Protein AF-D2W4T8-F1 (afdb_monomer_lite)

Secondary structure (DSSP, 8-state):
---HHHHHHHHHHHHHHHHHHHHHHHHHHHHHHHHHHHHHHHHHHHHHHHHSSS-----SSGGGGGTTHHHHHHHHHSS-TTHHHHHHHHHHHHTT--TT--S-TTSHHHHHHHHHHHHHHHHHHHHHHHHHHHHHHS-TTSS-STHHHHHHHHTTHHHHHHHHHHHHHHHHHHHHHHHHH-TTTT--SHHHHHHHHHHHHHHHHHHHHHHHHHHHHHHHHHHHTTS-GGG-S-SSS--

InterPro domains:
  IPR002067 Mitochondrial carrier protein [PR00926] (25-38)
  IPR002067 Mitochondrial carrier protein [PR00926] (154-172)
  IPR002067 Mitochondrial carrier protein [PR00926] (200-222)
  IPR002113 ADP/ATP carrier protein, eukaryotic type [PTHR45635] (151-239)
  IPR023395 Mitochondrial carrier protein domain superfamily [G3DSA:1.50.40.10] (18-239)
  IPR023395 Mitochondrial carrier protein domain superfamily [SSF103506] (23-239)

pLDDT: mean 78.79, std 10.76, range [48.22, 93.69]

Radius of gyration: 21.67 Å; chains: 1; bounding box: 49×54×62 Å

Sequence (239 aa):
MSRVPQEETLVNTSRKATNFLFLTDYLIGGASRAIGRTLTAPIDRFMILLHHPEKPKFPQACFLFWRGNLLNMIKSFFPNTVVFNFAIKDLIKRQNYLPFQTVDQRGYGFVVNQFVSGGLAGACCEFVRFPFDNIMKFRVGQLGSGMEKYFGLFKGAGISVMSAMVYRSLYFGLNDSLREVNTYRNDLGVKGVISKYGIAQLASASAWIMNSPISTIQRRMIMQQQYSPNQWHYNSSID

Organism: Naegleria gruberi (NCBI:txid5762)

Structure (mmCIF, N/CA/C/O backbone):
data_AF-D2W4T8-F1
#
_entry.id   AF-D2W4T8-F1
#
loop_
_atom_site.group_PDB
_atom_site.id
_atom_site.type_symbol
_atom_site.label_atom_id
_atom_site.label_alt_id
_atom_site.label_comp_id
_atom_site.label_asym_id
_atom_site.label_entity_id
_atom_site.label_seq_id
_atom_site.pdbx_PDB_ins_code
_atom_site.Cartn_x
_atom_site.Cartn_y
_atom_site.Cartn_z
_atom_site.occupancy
_atom_site.B_iso_or_equiv
_atom_site.auth_seq_id
_atom_site.auth_comp_id
_atom_site.auth_asym_id
_atom_site.auth_atom_id
_atom_site.pdbx_PDB_model_num
ATOM 1 N N . MET A 1 1 ? -0.472 -40.944 33.216 1.00 50.94 1 MET A N 1
ATOM 2 C CA . MET A 1 1 ? 0.315 -40.393 32.091 1.00 50.94 1 MET A CA 1
ATOM 3 C C . MET A 1 1 ? -0.425 -40.738 30.797 1.00 50.94 1 MET A C 1
ATOM 5 O O . MET A 1 1 ? -0.345 -41.889 30.410 1.00 50.94 1 MET A O 1
ATOM 9 N N . SER A 1 2 ? -1.226 -39.816 30.229 1.00 53.88 2 SER A N 1
ATOM 10 C CA . SER A 1 2 ? -1.735 -39.834 28.823 1.00 53.88 2 SER A CA 1
ATOM 11 C C . SER A 1 2 ? -2.859 -38.800 28.546 1.00 53.88 2 SER A C 1
ATOM 13 O O . SER A 1 2 ? -3.794 -39.074 27.802 1.00 53.88 2 SER A O 1
ATOM 15 N N . ARG A 1 3 ? -2.789 -37.567 29.086 1.00 54.69 3 ARG A N 1
ATOM 16 C CA . ARG A 1 3 ? -3.712 -36.466 28.688 1.00 54.69 3 ARG A CA 1
ATOM 17 C C . ARG A 1 3 ? -3.308 -35.754 27.378 1.00 54.69 3 ARG A C 1
ATOM 19 O O . ARG A 1 3 ? -3.869 -34.723 27.041 1.00 54.69 3 ARG A O 1
ATOM 26 N N . VAL A 1 4 ? -2.354 -36.309 26.634 1.00 58.56 4 VAL A N 1
ATOM 27 C CA . VAL A 1 4 ? -1.756 -35.715 25.423 1.00 58.56 4 VAL A CA 1
ATOM 28 C C . VAL A 1 4 ? -2.676 -35.699 24.173 1.00 58.56 4 VAL A C 1
ATOM 30 O O . VAL A 1 4 ? -2.601 -34.727 23.425 1.00 58.56 4 VAL A O 1
ATOM 33 N N . PRO A 1 5 ? -3.611 -36.651 23.930 1.00 58.47 5 PRO A N 1
ATOM 34 C CA . PRO A 1 5 ? -4.356 -36.680 22.659 1.00 58.47 5 PRO A CA 1
ATOM 35 C C . PRO A 1 5 ? -5.359 -35.530 22.480 1.00 58.47 5 PRO A C 1
ATOM 37 O O . PRO A 1 5 ? -5.597 -35.071 21.363 1.00 58.47 5 PRO A O 1
ATOM 40 N N . GLN A 1 6 ? -5.985 -35.064 23.566 1.00 57.94 6 GLN A N 1
ATOM 41 C CA . GLN A 1 6 ? -7.015 -34.021 23.487 1.00 57.94 6 GLN A CA 1
ATOM 42 C C . GLN A 1 6 ? -6.415 -32.623 23.302 1.00 57.94 6 GLN A C 1
ATOM 44 O O . GLN A 1 6 ? -6.958 -31.812 22.562 1.00 57.94 6 GLN A O 1
ATOM 49 N N . GLU A 1 7 ? -5.263 -32.347 23.908 1.00 61.38 7 GLU A N 1
ATOM 50 C CA . GLU A 1 7 ? -4.587 -31.057 23.759 1.00 61.38 7 GLU A CA 1
ATOM 51 C C . GLU A 1 7 ? -3.992 -30.901 22.351 1.00 61.38 7 GLU A C 1
ATOM 53 O O . GLU A 1 7 ? -4.163 -29.869 21.706 1.00 61.38 7 GLU A O 1
ATOM 58 N N . GLU A 1 8 ? -3.403 -31.966 21.803 1.00 66.00 8 GLU A N 1
ATOM 59 C CA . GLU A 1 8 ? -2.831 -31.966 20.455 1.00 66.00 8 GLU A CA 1
ATOM 60 C C . GLU A 1 8 ? -3.906 -31.868 19.356 1.00 66.00 8 GLU A C 1
ATOM 62 O O . GLU A 1 8 ? -3.732 -31.170 18.352 1.00 66.00 8 GLU A O 1
ATOM 67 N N . THR A 1 9 ? -5.068 -32.499 19.558 1.00 66.81 9 THR A N 1
ATOM 68 C CA . THR A 1 9 ? -6.220 -32.367 18.649 1.00 66.81 9 THR A CA 1
ATOM 69 C C . THR A 1 9 ? -6.849 -30.974 18.713 1.00 66.81 9 THR A C 1
ATOM 71 O O . THR A 1 9 ? -7.187 -30.420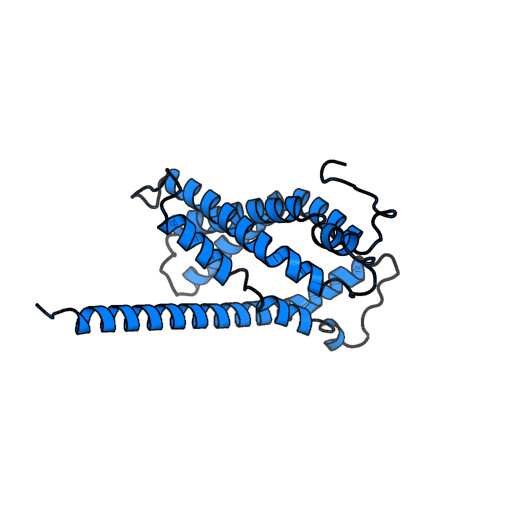 17.663 1.00 66.81 9 THR A O 1
ATOM 74 N N . LEU A 1 10 ? -6.939 -30.354 19.895 1.00 66.31 10 LEU A N 1
ATOM 75 C CA . LEU A 1 10 ? -7.408 -28.971 20.058 1.00 66.31 10 LEU A CA 1
ATOM 76 C C . LEU A 1 10 ? -6.441 -27.955 19.436 1.00 66.31 10 LEU A C 1
ATOM 78 O O . LEU A 1 10 ? -6.882 -27.056 18.717 1.00 66.31 10 LEU A O 1
ATOM 82 N N . VAL A 1 11 ? -5.129 -28.124 19.624 1.00 72.69 11 VAL A N 1
ATOM 83 C CA . VAL A 1 11 ? -4.096 -27.278 19.002 1.00 72.69 11 VAL A CA 1
ATOM 84 C C . VAL A 1 11 ? -4.121 -27.418 17.480 1.00 72.69 11 VAL A C 1
ATOM 86 O O . VAL A 1 11 ? -4.099 -26.412 16.770 1.00 72.69 11 VAL A O 1
ATOM 89 N N . ASN A 1 12 ? -4.245 -28.637 16.953 1.00 70.88 12 ASN A N 1
ATOM 90 C CA . ASN A 1 12 ? -4.344 -28.864 15.510 1.00 70.88 12 ASN A CA 1
ATOM 91 C C . ASN A 1 12 ? -5.644 -28.312 14.910 1.00 70.88 12 ASN A C 1
ATOM 93 O O . ASN A 1 12 ? -5.626 -27.769 13.804 1.00 70.88 12 ASN A O 1
ATOM 97 N N . THR A 1 13 ? -6.758 -28.393 15.639 1.00 73.19 13 THR A N 1
ATOM 98 C CA . THR A 1 13 ? -8.045 -27.814 15.222 1.00 73.19 13 THR A CA 1
ATOM 99 C C . THR A 1 13 ? -7.987 -26.286 15.235 1.00 73.19 13 THR A C 1
ATOM 101 O O . THR A 1 13 ? -8.376 -25.652 14.257 1.00 73.19 13 THR A O 1
ATOM 104 N N . SER A 1 14 ? -7.402 -25.691 16.278 1.00 74.56 14 SER A N 1
ATOM 105 C CA . SER A 1 14 ? -7.166 -24.245 16.387 1.00 74.56 14 SER A CA 1
ATOM 106 C C . SER A 1 14 ? -6.227 -23.727 15.290 1.00 74.56 14 SER A C 1
ATOM 108 O O . SER A 1 14 ? -6.508 -22.720 14.635 1.00 74.56 14 SER A O 1
ATOM 110 N N . ARG A 1 15 ? -5.148 -24.462 14.989 1.00 71.75 15 ARG A N 1
ATOM 111 C CA . ARG A 1 15 ? -4.206 -24.132 13.909 1.00 71.75 15 ARG A CA 1
ATOM 112 C C . ARG A 1 15 ? -4.864 -24.233 12.531 1.00 71.75 15 ARG A C 1
ATOM 114 O O . ARG A 1 15 ? -4.671 -23.345 11.704 1.00 71.75 15 ARG A O 1
ATOM 121 N N . LYS A 1 16 ? -5.684 -25.263 12.286 1.00 71.19 16 LYS A N 1
ATOM 122 C CA . LYS A 1 16 ? -6.480 -25.387 11.051 1.00 71.19 16 LYS A CA 1
ATOM 123 C C . LYS A 1 16 ? -7.487 -24.247 10.907 1.00 71.19 16 LYS A C 1
ATOM 125 O O . LYS A 1 16 ? -7.558 -23.659 9.833 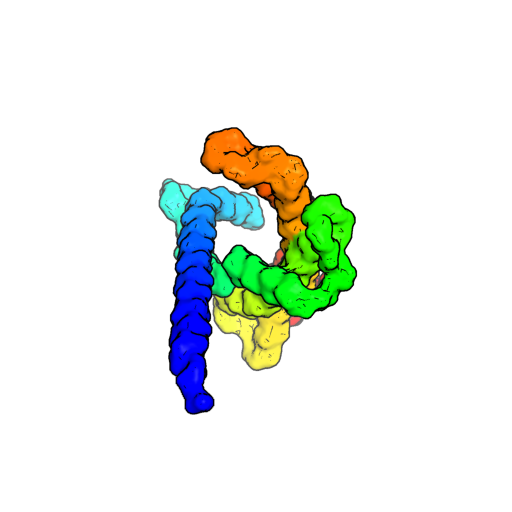1.00 71.19 16 LYS A O 1
ATOM 130 N N . ALA A 1 17 ? -8.203 -23.897 11.976 1.00 74.44 17 ALA A N 1
ATOM 131 C CA . ALA A 1 17 ? -9.139 -22.776 11.982 1.00 74.44 17 ALA A CA 1
ATOM 132 C C . ALA A 1 17 ? -8.431 -21.438 11.707 1.00 74.44 17 ALA A C 1
ATOM 134 O O . ALA A 1 17 ? -8.900 -20.651 10.892 1.00 74.44 17 ALA A O 1
ATOM 135 N N . THR A 1 18 ? -7.255 -21.220 12.304 1.00 78.75 18 THR A N 1
ATOM 136 C CA . THR A 1 18 ? -6.430 -20.021 12.073 1.00 78.75 18 THR A CA 1
ATOM 137 C C . THR A 1 18 ? -5.946 -19.934 10.624 1.00 78.75 18 THR A C 1
ATOM 139 O O . THR A 1 18 ? -6.034 -18.876 10.006 1.00 78.75 18 THR A O 1
ATOM 142 N N . ASN A 1 19 ? -5.481 -21.048 10.050 1.00 78.75 19 ASN A N 1
ATOM 143 C CA . ASN A 1 19 ? -5.036 -21.097 8.655 1.00 78.75 19 ASN A CA 1
ATOM 144 C C . ASN A 1 19 ? -6.196 -20.872 7.676 1.00 78.75 19 ASN A C 1
ATOM 146 O O . ASN A 1 19 ? -6.033 -20.181 6.672 1.00 78.75 19 ASN A O 1
ATOM 150 N N . PHE A 1 20 ? -7.370 -21.434 7.972 1.00 80.56 20 PHE A N 1
ATOM 151 C CA . PHE A 1 20 ? -8.577 -21.236 7.174 1.00 80.56 20 PHE A CA 1
ATOM 152 C C . PHE A 1 20 ? -9.071 -19.786 7.239 1.00 80.56 20 PHE A C 1
ATOM 154 O O . PHE A 1 20 ? -9.410 -19.209 6.206 1.00 80.56 20 PHE A O 1
ATOM 161 N N . LEU A 1 21 ? -9.049 -19.174 8.427 1.00 80.94 21 LEU A N 1
ATOM 162 C CA . LEU A 1 21 ? -9.389 -17.766 8.611 1.00 80.94 21 LEU A CA 1
ATOM 163 C C . LEU A 1 21 ? -8.428 -16.865 7.829 1.00 80.94 21 LEU A C 1
ATOM 165 O O . LEU A 1 21 ? -8.875 -16.035 7.046 1.00 80.94 21 LEU A O 1
ATOM 169 N N . PHE A 1 22 ? -7.118 -17.103 7.943 1.00 81.31 22 PHE A N 1
ATOM 170 C CA . PHE A 1 22 ? -6.112 -16.364 7.181 1.00 81.31 22 PHE A CA 1
ATOM 171 C C . PHE A 1 22 ? -6.316 -16.492 5.666 1.00 81.31 22 PHE A C 1
ATOM 173 O O . PHE A 1 22 ? -6.240 -15.497 4.948 1.00 81.31 22 PHE A O 1
ATOM 180 N N . LEU A 1 23 ? -6.595 -17.701 5.168 1.00 82.31 23 LEU A N 1
ATOM 181 C CA . LEU A 1 23 ? -6.859 -17.923 3.746 1.00 82.31 23 LEU A CA 1
ATOM 182 C C . LEU A 1 23 ? -8.131 -17.195 3.292 1.00 82.31 23 LEU A C 1
ATOM 184 O O . LEU A 1 23 ? -8.156 -16.603 2.215 1.00 82.31 23 LEU A O 1
ATOM 188 N N . THR A 1 24 ? -9.169 -17.198 4.124 1.00 83.25 24 THR A N 1
ATOM 189 C CA . THR A 1 24 ? -10.428 -16.498 3.847 1.00 83.25 24 THR A CA 1
ATOM 190 C C . THR A 1 24 ? -10.208 -14.986 3.790 1.00 83.25 24 THR A C 1
ATOM 192 O O . THR A 1 24 ? -10.580 -14.352 2.801 1.00 83.25 24 THR A O 1
ATOM 195 N N . ASP A 1 25 ? -9.508 -14.416 4.773 1.00 82.38 25 ASP A N 1
ATOM 196 C CA . ASP A 1 25 ? -9.138 -12.997 4.798 1.00 82.38 25 ASP A CA 1
ATOM 197 C C . ASP A 1 25 ? -8.263 -12.623 3.597 1.00 82.38 25 ASP A C 1
ATOM 199 O O . ASP A 1 25 ? -8.452 -11.571 2.979 1.00 82.38 25 ASP A O 1
ATOM 203 N N . TYR A 1 26 ? -7.341 -13.510 3.212 1.00 82.62 26 TYR A N 1
ATOM 204 C CA . TYR A 1 26 ? -6.496 -13.353 2.033 1.00 82.62 26 TYR A CA 1
ATOM 205 C C . TYR A 1 26 ? -7.313 -13.243 0.743 1.00 82.62 26 TYR A C 1
ATOM 207 O O . TYR A 1 26 ? -7.098 -12.315 -0.046 1.00 82.62 26 TYR A O 1
ATOM 215 N N . LEU A 1 27 ? -8.263 -14.162 0.543 1.00 84.00 27 LEU A N 1
ATOM 216 C CA . LEU A 1 27 ? -9.130 -14.206 -0.635 1.00 84.00 27 LEU A CA 1
ATOM 217 C C . LEU A 1 27 ? -10.093 -13.016 -0.678 1.00 84.00 27 LEU A C 1
ATOM 219 O O . LEU A 1 27 ? -10.202 -12.370 -1.721 1.00 84.00 27 LEU A O 1
ATOM 223 N N . ILE A 1 28 ? -10.728 -12.673 0.446 1.00 85.38 28 ILE A N 1
ATOM 224 C CA . ILE A 1 28 ? -11.627 -11.513 0.554 1.00 85.38 28 ILE A CA 1
ATOM 225 C C . ILE A 1 28 ? -10.855 -10.220 0.290 1.00 85.38 28 ILE A C 1
ATOM 227 O O . ILE A 1 28 ? -11.292 -9.377 -0.498 1.00 85.38 28 ILE A O 1
ATOM 231 N N . GLY A 1 29 ? -9.673 -10.073 0.889 1.00 82.56 29 GLY A N 1
ATOM 232 C CA . GLY A 1 29 ? -8.800 -8.934 0.640 1.00 82.56 29 GLY A CA 1
ATOM 233 C C . GLY A 1 29 ? -8.368 -8.847 -0.826 1.00 82.56 29 GLY A C 1
ATOM 234 O O . GLY A 1 29 ? -8.262 -7.747 -1.370 1.00 82.56 29 GLY A O 1
ATOM 235 N N . GLY A 1 30 ? -8.108 -9.990 -1.470 1.00 83.25 30 GLY A N 1
ATOM 236 C CA . GLY A 1 30 ? -7.694 -10.064 -2.873 1.00 83.25 30 GLY A CA 1
ATOM 237 C C . GLY A 1 30 ? -8.828 -9.661 -3.812 1.00 83.25 30 GLY A C 1
ATOM 238 O O . GLY A 1 30 ? -8.643 -8.799 -4.673 1.00 83.25 30 GLY A O 1
ATOM 239 N N . ALA A 1 31 ? -10.024 -10.206 -3.579 1.00 85.94 31 ALA A N 1
ATOM 240 C CA . ALA A 1 31 ? -11.238 -9.874 -4.315 1.00 85.94 31 ALA A CA 1
ATOM 241 C C . ALA A 1 31 ? -11.614 -8.393 -4.159 1.00 85.94 31 ALA A C 1
ATOM 243 O O . ALA A 1 31 ? -11.821 -7.706 -5.158 1.00 85.94 31 ALA A O 1
ATOM 244 N N . SER A 1 32 ? -11.611 -7.865 -2.931 1.00 86.81 32 SER A N 1
ATOM 245 C CA . SER A 1 32 ? -11.891 -6.448 -2.659 1.00 86.81 32 SER A CA 1
ATOM 246 C C . SER A 1 32 ? -10.926 -5.521 -3.407 1.00 86.81 32 SER A C 1
ATOM 248 O O . SER A 1 32 ? -11.346 -4.576 -4.081 1.00 86.81 32 SER A O 1
ATOM 250 N N . ARG A 1 33 ? -9.623 -5.835 -3.393 1.00 83.44 33 ARG A N 1
ATOM 251 C CA . ARG A 1 33 ? -8.616 -5.062 -4.132 1.00 83.44 33 ARG A CA 1
ATOM 252 C C . ARG A 1 33 ? -8.793 -5.167 -5.648 1.00 83.44 33 ARG A C 1
ATOM 254 O O . ARG A 1 33 ? -8.622 -4.161 -6.335 1.00 83.44 33 ARG A O 1
ATOM 261 N N . ALA A 1 34 ? -9.151 -6.340 -6.169 1.00 86.19 34 ALA A N 1
ATOM 262 C CA . ALA A 1 34 ? -9.426 -6.530 -7.592 1.00 86.19 34 ALA A CA 1
ATOM 263 C C . ALA A 1 34 ? -10.651 -5.720 -8.055 1.00 86.19 34 ALA A C 1
ATOM 265 O O . ALA A 1 34 ? -10.601 -5.089 -9.115 1.00 86.19 34 ALA A O 1
ATOM 266 N N . ILE A 1 35 ? -11.712 -5.667 -7.242 1.00 89.00 35 ILE A N 1
ATOM 267 C CA . ILE A 1 35 ? -12.889 -4.822 -7.494 1.00 89.00 35 ILE A CA 1
ATOM 268 C C . ILE A 1 35 ? -12.478 -3.346 -7.482 1.00 89.00 35 ILE A C 1
ATOM 270 O O . ILE A 1 35 ? -12.728 -2.637 -8.455 1.00 89.00 35 ILE A O 1
ATOM 274 N N . GLY A 1 36 ? -11.762 -2.897 -6.446 1.00 87.81 36 GLY A N 1
ATOM 275 C CA . GLY A 1 36 ? -11.282 -1.515 -6.350 1.00 87.81 36 GLY A CA 1
ATOM 276 C C . GLY A 1 36 ? -10.426 -1.094 -7.549 1.00 87.81 36 GLY A C 1
ATOM 277 O O . GLY A 1 36 ? -10.662 -0.045 -8.139 1.00 87.81 36 GLY A O 1
ATOM 278 N N . ARG A 1 37 ? -9.488 -1.948 -7.980 1.00 85.50 37 ARG A N 1
ATOM 279 C CA . ARG A 1 37 ? -8.665 -1.710 -9.180 1.00 85.50 37 ARG A CA 1
ATOM 280 C C . ARG A 1 37 ? -9.479 -1.652 -10.462 1.00 85.50 37 ARG A C 1
ATOM 282 O O . ARG A 1 37 ? -9.135 -0.892 -11.356 1.00 85.50 37 ARG A O 1
ATOM 289 N N . THR A 1 38 ? -10.552 -2.426 -10.552 1.00 90.06 38 THR A N 1
ATOM 290 C CA . THR A 1 38 ? -11.451 -2.399 -11.709 1.00 90.06 38 THR A CA 1
ATOM 291 C C . THR A 1 38 ? -12.258 -1.108 -11.752 1.00 90.06 38 THR A C 1
ATOM 293 O O . THR A 1 38 ? -12.437 -0.553 -12.833 1.00 90.06 38 THR A O 1
ATOM 296 N N . LEU A 1 39 ? -12.676 -0.582 -10.599 1.00 90.94 39 LEU A N 1
ATOM 297 C CA . LEU A 1 39 ? -13.355 0.712 -10.510 1.00 90.94 39 LEU A CA 1
ATOM 298 C C . LEU A 1 39 ? -12.420 1.880 -10.861 1.00 90.94 39 LEU A C 1
ATOM 300 O O . LEU A 1 39 ? -12.843 2.814 -11.536 1.00 90.94 39 LEU A O 1
ATOM 304 N N . THR A 1 40 ? -11.144 1.821 -10.462 1.00 88.81 40 THR A N 1
ATOM 305 C CA . THR A 1 40 ? -10.161 2.879 -10.767 1.00 88.81 40 THR A CA 1
ATOM 306 C C . THR A 1 40 ? -9.444 2.704 -12.110 1.00 88.81 40 THR A C 1
ATOM 308 O O . THR A 1 40 ? -8.732 3.607 -12.543 1.00 88.81 40 THR A O 1
ATOM 311 N N . ALA A 1 41 ? -9.617 1.580 -12.810 1.00 88.19 41 ALA A N 1
ATOM 312 C CA . ALA A 1 41 ? -8.910 1.315 -14.067 1.00 88.19 41 ALA A CA 1
ATOM 313 C C . ALA A 1 41 ? -9.127 2.391 -15.153 1.00 88.19 41 ALA A C 1
ATOM 315 O O . ALA A 1 41 ? -8.146 2.759 -15.808 1.00 88.19 41 ALA A O 1
ATOM 316 N N . PRO A 1 42 ? -10.342 2.947 -15.349 1.00 90.00 42 PRO A N 1
ATOM 317 C CA . PRO A 1 42 ? -10.547 3.981 -16.359 1.00 90.00 42 PRO A CA 1
ATOM 318 C C . PRO A 1 42 ? -9.783 5.266 -16.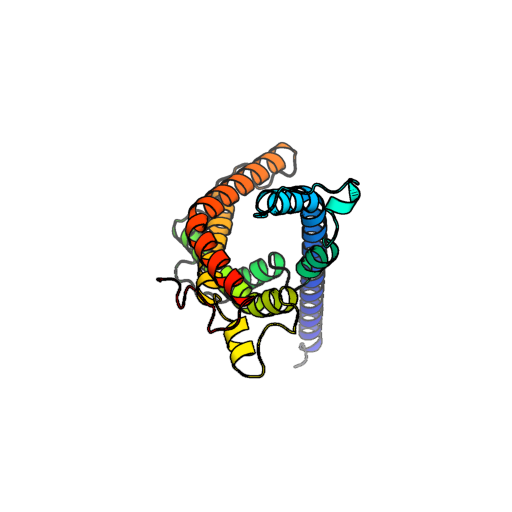072 1.00 90.00 42 PRO A C 1
ATOM 320 O O . PRO A 1 42 ? -9.171 5.818 -16.985 1.00 90.00 42 PRO A O 1
ATOM 323 N N . ILE A 1 43 ? -9.774 5.716 -14.813 1.00 88.25 43 ILE A N 1
ATOM 324 C CA . ILE A 1 43 ? -9.054 6.931 -14.426 1.00 88.25 43 ILE A CA 1
ATOM 325 C C . ILE A 1 43 ? -7.541 6.718 -14.497 1.00 88.25 43 ILE A C 1
ATOM 327 O O . ILE A 1 43 ? -6.843 7.566 -15.045 1.00 88.25 43 ILE A O 1
ATOM 331 N N . ASP A 1 44 ? -7.036 5.558 -14.065 1.00 84.38 44 ASP A N 1
ATOM 332 C CA . ASP A 1 44 ? -5.616 5.208 -14.190 1.00 84.38 44 ASP A CA 1
ATOM 333 C C . ASP A 1 44 ? -5.178 5.245 -15.663 1.00 84.38 44 ASP A C 1
ATOM 335 O O . ASP A 1 44 ? -4.146 5.823 -16.012 1.00 84.38 44 ASP A O 1
ATOM 339 N N . ARG A 1 45 ? -5.992 4.677 -16.561 1.00 84.00 45 ARG A N 1
ATOM 340 C CA . ARG A 1 45 ? -5.701 4.680 -17.996 1.00 84.00 45 ARG A CA 1
ATOM 341 C C . ARG A 1 45 ? -5.806 6.066 -18.615 1.00 84.00 45 ARG A C 1
ATOM 343 O O . ARG A 1 45 ? -4.980 6.408 -19.456 1.00 84.00 45 ARG A O 1
ATOM 350 N N . PHE A 1 46 ? -6.788 6.855 -18.204 1.00 86.50 46 PHE A N 1
ATOM 351 C CA . PHE A 1 46 ? -6.918 8.242 -18.630 1.00 86.50 46 PHE A CA 1
ATOM 352 C C . PHE A 1 46 ? -5.678 9.059 -18.241 1.00 86.50 46 PHE A C 1
ATOM 354 O O . PHE A 1 46 ? -5.103 9.739 -19.089 1.00 86.50 46 PHE A O 1
ATOM 361 N N . MET A 1 47 ? -5.193 8.908 -17.005 1.00 83.38 47 MET A N 1
ATOM 362 C CA . MET A 1 47 ? -3.975 9.570 -16.532 1.00 83.38 47 MET A CA 1
ATOM 363 C C . MET A 1 47 ? -2.739 9.141 -17.323 1.00 83.38 47 MET A C 1
ATOM 365 O O . MET A 1 47 ? -1.936 9.993 -17.695 1.00 83.38 47 MET A O 1
ATOM 369 N N . ILE A 1 48 ? -2.592 7.849 -17.633 1.00 81.69 48 ILE A N 1
ATOM 370 C CA . ILE A 1 48 ? -1.490 7.357 -18.475 1.00 81.69 48 ILE A CA 1
ATOM 371 C C . ILE A 1 48 ? -1.553 7.985 -19.873 1.00 81.69 48 ILE A C 1
ATOM 373 O O . ILE A 1 48 ? -0.539 8.474 -20.358 1.00 81.69 48 ILE A O 1
ATOM 377 N N . LEU A 1 49 ? -2.734 8.014 -20.501 1.00 82.12 49 LEU A N 1
ATOM 378 C CA . LEU A 1 49 ? -2.936 8.609 -21.829 1.00 82.12 49 LEU A CA 1
ATOM 379 C C . LEU A 1 49 ? -2.585 10.098 -21.869 1.00 82.12 49 LEU A C 1
ATOM 381 O O . LEU A 1 49 ? -2.013 10.543 -22.857 1.00 82.12 49 LEU A O 1
ATOM 385 N N . LEU A 1 50 ? -2.882 10.842 -20.802 1.00 83.38 50 LEU A N 1
ATOM 386 C CA . LEU A 1 50 ? -2.524 12.258 -20.691 1.00 83.38 50 LEU A CA 1
ATOM 387 C C . LEU A 1 50 ? -1.023 12.503 -20.512 1.00 83.38 50 LEU A C 1
ATOM 389 O O . LEU A 1 50 ? -0.523 13.523 -20.969 1.00 83.38 50 LEU A O 1
ATOM 393 N N . HIS A 1 51 ? -0.310 11.592 -19.848 1.00 76.12 51 HIS A N 1
ATOM 394 C CA . HIS A 1 51 ? 1.134 11.717 -19.621 1.00 76.12 51 HIS A CA 1
ATOM 395 C C . HIS A 1 51 ? 1.978 11.165 -20.777 1.00 76.12 51 HIS A C 1
ATOM 397 O O . HIS A 1 51 ? 3.208 11.224 -20.715 1.00 76.12 51 HIS A O 1
ATOM 403 N N . HIS A 1 52 ? 1.355 10.604 -21.818 1.00 75.12 52 HIS A N 1
ATOM 404 C CA . HIS A 1 52 ? 2.097 10.194 -23.001 1.00 75.12 52 HIS A CA 1
ATOM 405 C C . HIS A 1 52 ? 2.685 11.430 -23.711 1.00 75.12 52 HIS A C 1
ATOM 407 O O . HIS A 1 52 ? 1.996 12.437 -23.851 1.00 75.12 52 HIS A O 1
ATOM 413 N N . PRO A 1 53 ? 3.950 11.365 -24.170 1.00 70.00 53 PRO A N 1
ATOM 414 C CA . PRO A 1 53 ? 4.618 12.498 -24.816 1.00 70.00 53 PRO A CA 1
ATOM 415 C C . PRO A 1 53 ? 4.020 12.841 -26.190 1.00 70.00 53 PRO A C 1
ATOM 417 O O . PRO A 1 53 ? 4.153 13.965 -26.666 1.00 70.00 53 PRO A O 1
ATOM 420 N N . GLU A 1 54 ? 3.353 11.880 -26.834 1.00 79.06 54 GLU A N 1
ATOM 421 C CA . GLU A 1 54 ? 2.582 12.104 -28.056 1.00 79.06 54 GLU A CA 1
ATOM 422 C C . GLU A 1 54 ? 1.152 12.561 -27.740 1.00 79.06 54 GLU A C 1
ATOM 424 O O . GLU A 1 54 ? 0.631 12.307 -26.656 1.00 79.06 54 GLU A O 1
ATOM 429 N N . LYS A 1 55 ? 0.474 13.182 -28.718 1.00 74.44 55 LYS A N 1
ATOM 430 C CA . LYS A 1 55 ? -0.923 13.622 -28.566 1.00 74.44 55 LYS A CA 1
ATOM 431 C C . LYS A 1 55 ? -1.804 12.477 -28.027 1.00 74.44 55 LYS A C 1
ATOM 433 O O . LYS A 1 55 ? -1.774 11.381 -28.598 1.00 74.44 55 LYS A O 1
ATOM 438 N N . PRO A 1 56 ? -2.621 12.720 -26.984 1.00 73.38 56 PRO A N 1
ATOM 439 C CA . PRO A 1 56 ? -3.405 11.675 -26.340 1.00 73.38 56 PRO A CA 1
ATOM 440 C C . PRO A 1 56 ? -4.419 11.086 -27.326 1.00 73.38 56 PRO A C 1
ATOM 442 O O . PRO A 1 56 ? -5.345 11.760 -27.777 1.00 73.38 56 PRO A O 1
ATOM 445 N N . LYS A 1 57 ? -4.252 9.804 -27.667 1.00 78.31 57 LYS A N 1
ATOM 446 C CA . LYS A 1 57 ? -5.216 9.050 -28.480 1.00 78.31 57 LYS A CA 1
ATOM 447 C C . LYS A 1 57 ? -6.208 8.365 -27.551 1.00 78.31 57 LYS A C 1
ATOM 449 O O . LYS A 1 57 ? -5.941 7.277 -27.035 1.00 78.31 57 LYS A O 1
ATOM 454 N N . PHE A 1 58 ? -7.342 9.015 -27.316 1.00 79.88 58 PHE A N 1
ATOM 455 C CA . PHE A 1 58 ? -8.401 8.424 -26.507 1.00 79.88 58 PHE A CA 1
ATOM 456 C C . PHE A 1 58 ? -9.029 7.219 -27.222 1.00 79.88 58 PHE A C 1
ATOM 458 O O . PHE A 1 58 ? -9.205 7.243 -28.443 1.00 79.88 58 PHE A O 1
ATOM 465 N N . PRO A 1 59 ? -9.341 6.139 -26.486 1.00 78.88 59 PRO A N 1
ATOM 466 C CA . PRO A 1 59 ? -9.992 4.984 -27.073 1.00 78.88 59 PRO A CA 1
ATOM 467 C C . PRO A 1 59 ? -11.388 5.340 -27.594 1.00 78.88 59 PRO A C 1
ATOM 469 O O . PRO A 1 59 ? -12.156 6.014 -26.917 1.00 78.88 59 PRO A O 1
ATOM 472 N N . GLN A 1 60 ? -11.730 4.812 -28.769 1.00 79.19 60 GLN A N 1
ATOM 473 C CA . GLN A 1 60 ? -13.024 5.042 -29.424 1.00 79.19 60 GLN A CA 1
ATOM 474 C C . GLN A 1 60 ? -14.206 4.385 -28.687 1.00 79.19 60 GLN A C 1
ATOM 476 O O . GLN A 1 60 ? -15.342 4.811 -28.850 1.00 79.19 60 GLN A O 1
ATOM 481 N N . ALA A 1 61 ? -13.949 3.360 -27.866 1.00 85.81 61 ALA A N 1
ATOM 482 C CA . ALA A 1 61 ? -14.966 2.629 -27.114 1.00 85.81 61 ALA A CA 1
ATOM 483 C C . ALA A 1 61 ? -14.684 2.655 -25.607 1.00 85.81 61 ALA A C 1
ATOM 485 O O . ALA A 1 61 ? -13.548 2.440 -25.176 1.00 85.81 61 ALA A O 1
ATOM 486 N N . CYS A 1 62 ? -15.735 2.820 -24.797 1.00 80.44 62 CYS A N 1
ATOM 487 C CA . CYS A 1 62 ? -15.636 2.914 -23.337 1.00 80.44 62 CYS A CA 1
ATOM 488 C C . CYS A 1 62 ? -14.974 1.681 -22.692 1.00 80.44 62 CYS A C 1
ATOM 490 O O . CYS A 1 62 ? -14.185 1.814 -21.762 1.00 80.44 62 CYS A O 1
ATOM 492 N N . PHE A 1 63 ? -15.203 0.472 -23.211 1.00 81.81 63 PHE A N 1
ATOM 493 C CA . PHE A 1 63 ? -14.620 -0.750 -22.635 1.00 81.81 63 PHE A CA 1
ATOM 494 C C . PHE A 1 63 ? -13.093 -0.847 -22.798 1.00 81.81 63 PHE A C 1
ATOM 496 O O . PHE A 1 63 ? -12.424 -1.531 -22.022 1.00 81.81 63 PHE A O 1
ATOM 503 N N . LEU A 1 64 ? -12.502 -0.120 -23.752 1.00 83.06 64 LEU A N 1
ATOM 504 C CA . LEU A 1 64 ? -11.049 -0.110 -23.959 1.00 83.06 64 LEU A CA 1
ATOM 505 C C . LEU A 1 64 ? -10.293 0.562 -22.804 1.00 83.06 64 LEU A C 1
ATOM 507 O O . LEU A 1 64 ? -9.088 0.335 -22.662 1.00 83.06 64 LEU A O 1
ATOM 511 N N . PHE A 1 65 ? -10.982 1.322 -21.946 1.00 85.38 65 PHE A N 1
ATOM 512 C CA . PHE A 1 65 ? -10.404 1.847 -20.711 1.00 85.38 65 PHE A CA 1
ATOM 513 C C . PHE A 1 65 ? -9.944 0.732 -19.748 1.00 85.38 65 PHE A C 1
ATOM 515 O O . PHE A 1 65 ? -8.989 0.926 -19.000 1.00 85.38 65 PHE A O 1
ATOM 522 N N . TRP A 1 66 ? -10.517 -0.474 -19.840 1.00 88.19 66 TRP A N 1
ATOM 523 C CA . TRP A 1 66 ? -10.119 -1.639 -19.037 1.00 88.19 66 TRP A CA 1
ATOM 524 C C . TRP A 1 66 ? -9.089 -2.551 -19.707 1.00 88.19 66 TRP A C 1
ATOM 526 O O . TRP A 1 66 ? -8.702 -3.576 -19.138 1.00 88.19 66 TRP A O 1
ATOM 536 N N . ARG A 1 67 ? -8.601 -2.224 -20.910 1.00 81.31 67 ARG A N 1
ATOM 537 C CA . ARG A 1 67 ? -7.619 -3.084 -21.587 1.00 81.31 67 ARG A CA 1
ATOM 538 C C . ARG A 1 67 ? -6.346 -3.205 -20.725 1.00 81.31 67 ARG A C 1
ATOM 540 O O . ARG A 1 67 ? -5.747 -2.211 -20.333 1.00 81.31 67 ARG A O 1
ATOM 547 N N . GLY A 1 68 ? -5.929 -4.433 -20.418 1.00 78.44 68 GLY A N 1
ATOM 548 C CA . GLY A 1 68 ? -4.797 -4.703 -19.519 1.00 78.44 68 GLY A CA 1
ATOM 549 C C . GLY A 1 68 ? -5.137 -4.727 -18.020 1.00 78.44 68 GLY A C 1
ATOM 550 O O . GLY A 1 68 ? -4.261 -5.048 -17.220 1.00 78.44 68 GLY A O 1
ATOM 551 N N . ASN A 1 69 ? -6.394 -4.482 -17.625 1.00 84.06 69 ASN A N 1
ATOM 552 C CA . ASN A 1 69 ? -6.808 -4.542 -16.219 1.00 84.06 69 ASN A CA 1
ATOM 553 C C . ASN A 1 69 ? -6.721 -5.962 -15.625 1.00 84.06 69 ASN A C 1
ATOM 555 O O . ASN A 1 69 ? -6.492 -6.106 -14.430 1.00 84.06 69 ASN A O 1
ATOM 559 N N . LEU A 1 70 ? -6.804 -7.016 -16.448 1.00 80.25 70 LEU A N 1
ATOM 560 C CA . LEU A 1 70 ? -6.652 -8.404 -15.990 1.00 80.25 70 LEU A CA 1
ATOM 561 C C . LEU A 1 70 ? -5.315 -8.632 -15.258 1.00 80.25 70 LEU A C 1
ATOM 563 O O . LEU A 1 70 ? -5.284 -9.235 -14.190 1.00 80.25 70 LEU A O 1
ATOM 567 N N . LEU A 1 71 ? -4.216 -8.076 -15.778 1.00 77.00 71 LEU A N 1
ATOM 568 C CA . LEU A 1 71 ? -2.904 -8.134 -15.123 1.00 77.00 71 LEU A CA 1
ATOM 569 C C . LEU A 1 71 ? -2.894 -7.363 -13.795 1.00 77.00 71 LEU A C 1
ATOM 571 O O . LEU A 1 71 ? -2.247 -7.795 -12.843 1.00 77.00 71 LEU A O 1
ATOM 575 N N . ASN A 1 72 ? -3.633 -6.255 -13.697 1.00 76.62 72 ASN A N 1
ATOM 576 C CA . ASN A 1 72 ? -3.778 -5.500 -12.448 1.00 76.62 72 ASN A CA 1
ATOM 577 C C . ASN A 1 72 ? -4.599 -6.273 -11.401 1.00 76.62 72 ASN A C 1
ATOM 579 O O . ASN A 1 72 ? -4.288 -6.216 -10.209 1.00 76.62 72 ASN A O 1
ATOM 583 N N . MET A 1 73 ? -5.608 -7.034 -11.834 1.00 79.50 73 MET A N 1
ATOM 584 C CA . MET A 1 73 ? -6.378 -7.927 -10.963 1.00 79.50 73 MET A CA 1
ATOM 585 C C . MET A 1 73 ? -5.520 -9.093 -10.469 1.00 79.50 73 MET A C 1
ATOM 587 O O . MET A 1 73 ? -5.474 -9.333 -9.268 1.00 79.50 73 MET A O 1
ATOM 591 N N . ILE A 1 74 ? -4.761 -9.756 -11.348 1.00 78.19 74 ILE A N 1
ATOM 592 C CA . ILE A 1 74 ? -3.859 -10.860 -10.966 1.00 78.19 74 ILE A CA 1
ATOM 593 C C . ILE A 1 74 ? -2.811 -10.385 -9.953 1.00 78.19 74 ILE A C 1
ATOM 595 O O . ILE A 1 74 ? -2.608 -11.020 -8.918 1.00 78.19 74 ILE A O 1
ATOM 599 N N . LYS A 1 75 ? -2.219 -9.206 -10.176 1.00 70.12 75 LYS A N 1
ATOM 600 C CA . LYS A 1 75 ? -1.299 -8.560 -9.223 1.00 70.12 75 LYS A CA 1
ATOM 601 C C . LYS A 1 75 ? -1.922 -8.289 -7.850 1.00 70.12 75 LYS A C 1
ATOM 603 O O . LYS A 1 75 ? -1.191 -8.081 -6.890 1.00 70.12 75 LYS A O 1
ATOM 608 N N . SER A 1 76 ? -3.249 -8.270 -7.736 1.00 69.44 76 SER A N 1
ATOM 609 C CA . SER A 1 76 ? -3.936 -8.074 -6.454 1.00 69.44 76 SER A CA 1
ATOM 610 C C . SER A 1 76 ? -3.972 -9.344 -5.595 1.00 69.44 76 SER A C 1
ATOM 612 O O . SER A 1 76 ? -4.089 -9.232 -4.376 1.00 69.44 76 SER A O 1
ATOM 614 N N . PHE A 1 77 ? -3.819 -10.524 -6.208 1.00 67.44 77 PHE A N 1
ATOM 615 C CA . PHE A 1 77 ? -3.778 -11.828 -5.533 1.00 67.44 77 PHE A CA 1
ATOM 616 C C . PHE A 1 77 ? -2.359 -12.350 -5.279 1.00 67.44 77 PHE A C 1
ATOM 618 O O . PHE A 1 77 ? -2.201 -13.318 -4.543 1.00 67.44 77 PHE A O 1
ATOM 625 N N . PHE A 1 78 ? -1.332 -11.732 -5.862 1.00 63.91 78 PHE A N 1
ATOM 626 C CA . PHE A 1 78 ? 0.080 -12.013 -5.577 1.00 63.91 78 PHE A CA 1
ATOM 627 C C . PHE A 1 78 ? 0.564 -11.141 -4.415 1.00 63.91 78 PHE A C 1
ATOM 629 O O . PHE A 1 78 ? 0.160 -9.979 -4.343 1.00 63.91 78 PHE A O 1
ATOM 636 N N . PRO A 1 79 ? 1.387 -11.707 -3.506 1.00 59.50 79 PRO A N 1
ATOM 637 C CA . PRO A 1 79 ? 1.238 -11.584 -2.049 1.00 59.50 79 PRO A CA 1
ATOM 638 C C . PRO A 1 79 ? 0.464 -10.330 -1.667 1.00 59.50 79 PRO A C 1
ATOM 640 O O . PRO A 1 79 ? 1.006 -9.222 -1.665 1.00 59.50 79 PRO A O 1
ATOM 643 N N . ASN A 1 80 ? -0.839 -10.515 -1.434 1.00 59.84 80 ASN A N 1
ATOM 644 C CA . ASN A 1 80 ? -1.780 -9.425 -1.231 1.00 59.84 80 ASN A CA 1
ATOM 645 C C . ASN A 1 80 ? -1.254 -8.463 -0.157 1.00 59.84 80 ASN A C 1
ATOM 647 O O . ASN A 1 80 ? -1.314 -8.736 1.040 1.00 59.84 80 ASN A O 1
ATOM 651 N N . THR A 1 81 ? -0.742 -7.317 -0.605 1.00 62.19 81 THR A N 1
ATOM 652 C CA . THR A 1 81 ? -0.050 -6.328 0.239 1.00 62.19 81 THR A CA 1
ATOM 653 C C . THR A 1 81 ? -0.900 -5.716 1.347 1.00 62.19 81 THR A C 1
ATOM 655 O O . THR A 1 81 ? -0.385 -4.915 2.126 1.00 62.19 81 THR A O 1
ATOM 658 N N . VAL A 1 82 ? -2.199 -5.996 1.402 1.00 71.00 82 VAL A N 1
ATOM 659 C CA . VAL A 1 82 ? -3.029 -5.602 2.541 1.00 71.00 82 VAL A CA 1
ATOM 660 C C . VAL A 1 82 ? -2.915 -6.670 3.623 1.00 71.00 82 VAL A C 1
ATOM 662 O O . VAL A 1 82 ? -2.356 -6.397 4.680 1.00 71.00 82 VAL A O 1
ATOM 665 N N . VAL A 1 83 ? -3.346 -7.896 3.325 1.00 74.56 83 VAL A N 1
ATOM 666 C CA . VAL A 1 83 ? -3.400 -9.010 4.287 1.00 74.56 83 VAL A CA 1
ATOM 667 C C . VAL A 1 83 ? -2.007 -9.449 4.722 1.00 74.56 83 VAL A C 1
ATOM 669 O O . VAL A 1 83 ? -1.757 -9.623 5.908 1.00 74.56 83 VAL A O 1
ATOM 672 N N . PHE A 1 84 ? -1.065 -9.534 3.784 1.00 78.75 84 PHE A N 1
ATOM 673 C CA . PHE A 1 84 ? 0.322 -9.871 4.092 1.00 78.75 84 PHE A CA 1
ATOM 674 C C . PHE A 1 84 ? 0.987 -8.808 4.977 1.00 78.75 84 PHE A C 1
ATOM 676 O O . PHE A 1 84 ? 1.747 -9.134 5.883 1.00 78.75 84 PHE A O 1
ATOM 683 N N . ASN A 1 85 ? 0.651 -7.532 4.772 1.00 81.62 85 ASN A N 1
ATOM 684 C CA . ASN A 1 85 ? 1.202 -6.441 5.572 1.00 81.62 85 ASN A CA 1
ATOM 685 C C . ASN A 1 85 ? 0.613 -6.415 6.983 1.00 81.62 85 ASN A C 1
ATOM 687 O O . ASN A 1 85 ? 1.365 -6.272 7.939 1.00 81.62 85 ASN A O 1
ATOM 691 N N . PHE A 1 86 ? -0.692 -6.659 7.129 1.00 82.19 86 PHE A N 1
ATOM 692 C CA . PHE A 1 86 ? -1.297 -6.875 8.445 1.00 82.19 86 PHE A CA 1
ATOM 693 C C . PHE A 1 86 ? -0.695 -8.088 9.161 1.00 82.19 86 PHE A C 1
ATOM 695 O O . PHE A 1 86 ? -0.322 -7.968 10.322 1.00 82.19 86 PHE A O 1
ATOM 702 N N . ALA A 1 87 ? -0.492 -9.207 8.462 1.00 82.62 87 ALA A N 1
ATOM 703 C CA . ALA A 1 87 ? 0.119 -10.398 9.044 1.00 82.62 87 ALA A CA 1
ATOM 704 C C . ALA A 1 87 ? 1.555 -10.145 9.528 1.00 82.62 87 ALA A C 1
ATOM 706 O O . ALA A 1 87 ? 1.890 -10.506 10.652 1.00 82.62 87 ALA A O 1
ATOM 707 N N . ILE A 1 88 ? 2.398 -9.478 8.729 1.00 82.38 88 ILE A N 1
ATOM 708 C CA . ILE A 1 88 ? 3.760 -9.121 9.155 1.00 82.38 88 ILE A CA 1
ATOM 709 C C . ILE A 1 88 ? 3.730 -8.120 10.311 1.00 82.38 88 ILE A C 1
ATOM 711 O O . ILE A 1 88 ? 4.482 -8.272 11.271 1.00 82.38 88 ILE A O 1
ATOM 715 N N . LYS A 1 89 ? 2.853 -7.116 10.255 1.00 82.12 89 LYS A N 1
ATOM 716 C CA . LYS A 1 89 ? 2.692 -6.145 11.341 1.00 82.12 89 LYS A CA 1
ATOM 717 C C . LYS A 1 89 ? 2.305 -6.839 12.650 1.00 82.12 89 LYS A C 1
ATOM 719 O O . LYS A 1 89 ? 2.861 -6.509 13.695 1.00 82.12 89 LYS A O 1
ATOM 724 N N . ASP A 1 90 ? 1.410 -7.821 12.590 1.00 81.75 90 ASP A N 1
ATOM 725 C CA . ASP A 1 90 ? 1.009 -8.622 13.746 1.00 81.75 90 ASP A CA 1
ATOM 726 C C . ASP A 1 90 ? 2.140 -9.533 14.236 1.00 81.75 90 ASP A C 1
ATOM 728 O O . ASP A 1 90 ? 2.325 -9.659 15.444 1.00 81.75 90 ASP A O 1
ATOM 732 N N . LEU A 1 91 ? 2.942 -10.120 13.339 1.00 81.44 91 LEU A N 1
ATOM 733 C CA . LEU A 1 91 ? 4.137 -10.890 13.712 1.00 81.44 91 LEU A CA 1
ATOM 734 C C . LEU A 1 91 ? 5.162 -10.024 14.458 1.00 81.44 91 LEU A C 1
ATOM 736 O O . LEU A 1 91 ? 5.621 -10.418 15.528 1.00 81.44 91 LEU A O 1
ATOM 740 N N . ILE A 1 92 ? 5.455 -8.825 13.946 1.00 80.94 92 ILE A N 1
ATOM 741 C CA . ILE A 1 92 ? 6.393 -7.873 14.564 1.00 80.94 92 ILE A CA 1
ATOM 742 C C . ILE A 1 92 ? 5.927 -7.488 15.970 1.00 80.94 92 ILE A C 1
ATOM 744 O O . ILE A 1 92 ? 6.728 -7.451 16.903 1.00 80.94 92 ILE A O 1
ATOM 748 N N . LYS A 1 93 ? 4.625 -7.238 16.136 1.00 75.19 93 LYS A N 1
ATOM 749 C CA . LYS A 1 93 ? 4.032 -6.925 17.442 1.00 75.19 93 LYS A CA 1
ATOM 750 C C . LYS A 1 93 ? 4.065 -8.116 18.400 1.00 75.19 93 LYS A C 1
ATOM 752 O O . LYS A 1 93 ? 4.374 -7.940 19.571 1.00 75.19 93 LYS A O 1
ATOM 757 N N . ARG A 1 94 ? 3.758 -9.327 17.919 1.00 72.62 94 ARG A N 1
ATOM 758 C CA . ARG A 1 94 ? 3.743 -10.556 18.736 1.00 72.62 94 ARG A CA 1
ATOM 759 C C . ARG A 1 94 ? 5.129 -10.961 19.221 1.00 72.62 94 ARG A C 1
ATOM 761 O O . ARG A 1 94 ? 5.242 -11.498 20.314 1.00 72.62 94 ARG A O 1
ATOM 768 N N . GLN A 1 95 ? 6.169 -10.708 18.430 1.00 64.56 95 GLN A N 1
ATOM 769 C CA . GLN A 1 95 ? 7.549 -11.014 18.814 1.00 64.56 95 GLN A CA 1
ATOM 770 C C . GLN A 1 95 ? 8.173 -9.979 19.769 1.00 64.56 95 GLN A C 1
ATOM 772 O O . GLN A 1 95 ? 9.333 -10.136 20.136 1.00 64.56 95 GLN A O 1
ATOM 777 N N . ASN A 1 96 ? 7.417 -8.966 20.222 1.00 58.88 96 ASN A N 1
ATOM 778 C CA . ASN A 1 96 ? 7.818 -8.035 21.287 1.00 58.88 96 ASN A CA 1
ATOM 779 C C . ASN A 1 96 ? 9.143 -7.286 21.010 1.00 58.88 96 ASN A C 1
ATOM 781 O O . ASN A 1 96 ? 9.834 -6.873 21.938 1.00 58.88 96 ASN A O 1
ATOM 785 N N . TYR A 1 97 ? 9.510 -7.102 19.733 1.00 61.69 97 TYR A N 1
ATOM 786 C CA . TYR A 1 97 ? 10.767 -6.451 19.327 1.00 61.69 97 TYR A CA 1
ATOM 787 C C . TYR A 1 97 ? 10.798 -4.936 19.577 1.00 61.69 97 TYR A C 1
ATOM 789 O O . TYR A 1 97 ? 11.845 -4.310 19.418 1.00 61.69 97 TYR A O 1
ATOM 797 N N . LEU A 1 98 ? 9.663 -4.324 19.928 1.00 64.31 98 LEU A N 1
ATOM 798 C CA . LEU A 1 98 ? 9.545 -2.879 20.093 1.00 64.31 98 LEU A CA 1
ATOM 799 C C . LEU A 1 98 ? 9.463 -2.524 21.589 1.00 64.31 98 LEU A C 1
ATOM 801 O O . LEU A 1 98 ? 8.522 -2.949 22.256 1.00 64.31 98 LEU A O 1
ATOM 805 N N . PRO A 1 99 ? 10.399 -1.714 22.128 1.00 54.41 99 PRO A N 1
ATOM 806 C CA . PRO A 1 99 ? 10.481 -1.410 23.564 1.00 54.41 99 PRO A CA 1
ATOM 807 C C . PRO A 1 99 ? 9.341 -0.510 24.077 1.00 54.41 99 PRO A C 1
ATOM 809 O O . PRO A 1 99 ? 9.258 -0.229 25.268 1.00 54.41 99 PRO A O 1
ATOM 812 N N . PHE A 1 100 ? 8.449 -0.055 23.192 1.00 56.16 100 PHE A N 1
ATOM 813 C CA . PHE A 1 100 ? 7.360 0.883 23.487 1.00 56.16 100 PHE A CA 1
ATOM 814 C C . PHE A 1 100 ? 6.002 0.197 23.665 1.00 56.16 100 PHE A C 1
ATOM 816 O O . PHE A 1 100 ? 4.959 0.796 23.402 1.00 56.16 100 PHE A O 1
ATOM 823 N N . GLN A 1 101 ? 5.998 -1.072 24.068 1.00 54.75 101 GLN A N 1
ATOM 824 C CA . GLN A 1 101 ? 4.775 -1.840 24.263 1.00 54.75 101 GLN A CA 1
ATOM 825 C C . GLN A 1 101 ? 4.067 -1.376 25.541 1.00 54.75 101 GLN A C 1
ATOM 827 O O . GLN A 1 101 ? 4.266 -1.912 26.626 1.00 54.75 101 GLN A O 1
ATOM 832 N N . THR A 1 102 ? 3.276 -0.313 25.417 1.00 53.31 102 THR A N 1
ATOM 833 C CA . THR A 1 102 ? 2.506 0.244 26.527 1.00 53.31 102 THR A CA 1
ATOM 834 C C . THR A 1 102 ? 1.240 -0.576 26.753 1.00 53.31 102 THR A C 1
ATOM 836 O O . THR A 1 102 ? 0.553 -0.949 25.802 1.00 53.31 102 THR A O 1
ATOM 839 N N . VAL A 1 103 ? 0.912 -0.830 28.024 1.00 55.00 103 VAL A N 1
ATOM 840 C CA . VAL A 1 103 ? -0.377 -1.418 28.439 1.00 55.00 103 VAL A CA 1
ATOM 841 C C . VAL A 1 103 ? -1.537 -0.473 28.079 1.00 55.00 103 VAL A C 1
ATOM 843 O O . VAL A 1 103 ? -2.631 -0.927 27.748 1.00 55.00 103 VAL A O 1
ATOM 846 N N . ASP A 1 104 ? -1.269 0.837 28.032 1.00 57.44 104 ASP A N 1
ATOM 847 C CA . ASP A 1 104 ? -2.235 1.861 27.638 1.00 57.44 104 ASP A CA 1
ATOM 848 C C . ASP A 1 104 ? -2.297 2.071 26.121 1.00 57.44 104 ASP A C 1
ATOM 850 O O . ASP A 1 104 ? -1.314 2.459 25.481 1.00 57.44 104 ASP A O 1
ATOM 854 N N . GLN A 1 105 ? -3.498 1.909 25.556 1.00 64.69 105 GLN A N 1
ATOM 855 C CA . GLN A 1 105 ? -3.781 2.120 24.127 1.00 64.69 105 GLN A CA 1
ATOM 856 C C . GLN A 1 105 ? -3.764 3.601 23.705 1.00 64.69 105 GLN A C 1
ATOM 858 O O . GLN A 1 105 ? -3.803 3.900 22.519 1.00 64.69 105 GLN A O 1
ATOM 863 N N . ARG A 1 106 ? -3.679 4.542 24.656 1.00 62.91 106 ARG A N 1
ATOM 864 C CA . ARG A 1 106 ? -3.712 5.998 24.402 1.00 62.91 106 ARG A CA 1
ATOM 865 C C . ARG A 1 106 ? -2.371 6.707 24.618 1.00 62.91 106 ARG A C 1
ATOM 867 O O . ARG A 1 106 ? -2.297 7.924 24.477 1.00 62.91 106 ARG A O 1
ATOM 874 N N . GLY A 1 107 ? -1.322 5.970 24.981 1.00 72.06 107 GLY A N 1
ATOM 875 C CA . GLY A 1 107 ? -0.004 6.543 25.252 1.00 72.06 107 GLY A CA 1
ATOM 876 C C . GLY A 1 107 ? 0.785 6.880 23.984 1.00 72.06 107 GLY A C 1
ATOM 877 O O . GLY A 1 107 ? 0.581 6.294 22.922 1.00 72.06 107 GLY A O 1
ATOM 878 N N . TYR A 1 108 ? 1.772 7.771 24.114 1.00 74.69 108 TYR A N 1
ATOM 879 C CA . TYR A 1 108 ? 2.737 8.069 23.045 1.00 74.69 108 TYR A CA 1
ATOM 880 C C . TYR A 1 108 ? 3.469 6.806 22.550 1.00 74.69 108 TYR A C 1
ATOM 882 O O . TYR A 1 108 ? 3.719 6.657 21.355 1.00 74.69 108 TYR A O 1
ATOM 890 N N . GLY A 1 109 ? 3.731 5.847 23.448 1.00 77.62 109 GLY A N 1
ATOM 891 C CA . GLY A 1 109 ? 4.332 4.557 23.099 1.00 77.62 109 GLY A CA 1
ATOM 892 C C . GLY A 1 109 ? 3.485 3.726 22.130 1.00 77.62 109 GLY A C 1
ATOM 893 O O . GLY A 1 109 ? 4.034 3.153 21.191 1.00 77.62 109 GLY A O 1
ATOM 894 N N . PHE A 1 110 ? 2.152 3.746 22.266 1.00 81.00 110 PHE A N 1
ATOM 895 C CA . PHE A 1 110 ? 1.250 3.099 21.310 1.00 81.00 110 PHE A CA 1
ATOM 896 C C . PHE A 1 110 ? 1.385 3.717 19.917 1.00 81.00 110 PHE A C 1
ATOM 898 O O . PHE A 1 110 ? 1.562 2.988 18.942 1.00 81.00 110 PHE A O 1
ATOM 905 N N . VAL A 1 111 ? 1.369 5.050 19.822 1.00 83.75 111 VAL A N 1
ATOM 906 C CA . VAL A 1 111 ? 1.524 5.763 18.545 1.00 83.75 111 VAL A CA 1
ATOM 907 C C . VAL A 1 111 ? 2.847 5.372 17.892 1.00 83.75 111 VAL A C 1
ATOM 909 O O . VAL A 1 111 ? 2.850 4.856 16.777 1.00 83.75 111 VAL A O 1
ATOM 912 N N . VAL A 1 112 ? 3.967 5.499 18.606 1.00 85.00 112 VAL A N 1
ATOM 913 C CA . VAL A 1 112 ? 5.293 5.120 18.090 1.00 85.00 112 VAL A CA 1
ATOM 914 C C . VAL A 1 112 ? 5.320 3.658 17.630 1.00 85.00 112 VAL A C 1
ATOM 916 O O . VAL A 1 112 ? 5.803 3.364 16.536 1.00 85.00 112 VAL A O 1
ATOM 919 N N . ASN A 1 113 ? 4.730 2.743 18.401 1.00 85.19 113 ASN A N 1
ATOM 920 C CA . ASN A 1 113 ? 4.640 1.329 18.045 1.00 85.19 113 ASN A CA 1
ATOM 921 C C . ASN A 1 113 ? 3.866 1.100 16.729 1.00 85.19 113 ASN A C 1
ATOM 923 O O . ASN A 1 113 ? 4.273 0.281 15.901 1.00 85.19 113 ASN A O 1
ATOM 927 N N . GLN A 1 114 ? 2.787 1.848 16.471 1.00 86.62 114 GLN A N 1
ATOM 928 C CA . GLN A 1 114 ? 2.019 1.729 15.222 1.00 86.62 114 GLN A CA 1
ATOM 929 C C . GLN A 1 114 ? 2.769 2.245 13.998 1.00 86.62 114 GLN A C 1
ATOM 931 O O . GLN A 1 114 ? 2.686 1.627 12.933 1.00 86.62 114 GLN A O 1
ATOM 936 N N . PHE A 1 115 ? 3.534 3.323 14.153 1.00 89.38 115 PHE A N 1
ATOM 937 C CA . PHE A 1 115 ? 4.379 3.854 13.087 1.00 89.38 115 PHE A CA 1
ATOM 938 C C . PHE A 1 115 ? 5.525 2.887 12.765 1.00 89.38 115 PHE A C 1
ATOM 940 O O . PHE A 1 115 ? 5.704 2.496 11.610 1.00 89.38 115 PHE A O 1
ATOM 947 N N . VAL A 1 116 ? 6.262 2.426 13.781 1.00 89.06 116 VAL A N 1
ATOM 948 C CA . VAL A 1 116 ? 7.412 1.532 13.572 1.00 89.06 116 VAL A CA 1
ATOM 949 C C . VAL A 1 116 ? 6.969 0.168 13.036 1.00 89.06 116 VAL A C 1
ATOM 951 O O . VAL A 1 116 ? 7.521 -0.302 12.041 1.00 89.06 116 VAL A O 1
ATOM 954 N N . SER A 1 117 ? 5.928 -0.443 13.613 1.00 87.06 117 SER A N 1
ATOM 955 C CA . SER A 1 117 ? 5.402 -1.725 13.116 1.00 87.06 117 SER A CA 1
ATOM 956 C C . SER A 1 117 ? 4.847 -1.614 11.692 1.00 87.06 117 SER A C 1
ATOM 958 O O . SER A 1 117 ? 5.072 -2.508 10.878 1.00 87.06 117 SER A O 1
ATOM 960 N N . GLY A 1 118 ? 4.174 -0.506 11.355 1.00 87.38 118 GLY A N 1
ATOM 961 C CA . GLY A 1 118 ? 3.694 -0.237 9.999 1.00 87.38 118 GLY A CA 1
ATOM 962 C C . GLY A 1 118 ? 4.829 -0.053 8.988 1.00 87.38 118 GLY A C 1
ATOM 963 O O . GLY A 1 118 ? 4.756 -0.585 7.880 1.00 87.38 118 GLY A O 1
ATOM 964 N N . GLY A 1 119 ? 5.893 0.656 9.374 1.00 90.06 119 GLY A N 1
ATOM 965 C CA . GLY A 1 119 ? 7.074 0.864 8.538 1.00 90.06 119 GLY A CA 1
ATOM 966 C C . GLY A 1 119 ? 7.833 -0.432 8.259 1.00 90.06 119 GLY A C 1
ATOM 967 O O . GLY A 1 119 ? 8.070 -0.762 7.096 1.00 90.06 119 GLY A O 1
ATOM 968 N N . LEU A 1 120 ? 8.149 -1.199 9.305 1.00 89.62 120 LEU A N 1
ATOM 969 C CA . LEU A 1 120 ? 8.849 -2.482 9.186 1.00 89.62 120 LEU A CA 1
ATOM 970 C C . LEU A 1 120 ? 8.038 -3.497 8.368 1.00 89.62 120 LEU A C 1
ATOM 972 O O . LEU A 1 120 ? 8.574 -4.122 7.453 1.00 89.62 120 LEU A O 1
ATOM 976 N N . ALA A 1 121 ? 6.727 -3.600 8.613 1.00 88.12 121 ALA A N 1
ATOM 977 C CA . ALA A 1 121 ? 5.858 -4.456 7.810 1.00 88.12 121 ALA A CA 1
ATOM 978 C C . ALA A 1 121 ? 5.807 -4.016 6.340 1.00 88.12 121 ALA A C 1
ATOM 980 O O . ALA A 1 121 ? 5.824 -4.855 5.437 1.00 88.12 121 ALA A O 1
ATOM 981 N N . GLY A 1 122 ? 5.795 -2.701 6.087 1.00 88.12 122 GLY A N 1
ATOM 982 C CA . GLY A 1 122 ? 5.936 -2.116 4.755 1.00 88.12 122 GLY A CA 1
ATOM 983 C C . GLY A 1 122 ? 7.222 -2.535 4.050 1.00 88.12 122 GLY A C 1
ATOM 984 O O . GLY A 1 122 ? 7.154 -2.999 2.913 1.00 88.12 122 GLY A O 1
ATOM 985 N N . ALA A 1 123 ? 8.360 -2.438 4.735 1.00 89.62 123 ALA A N 1
ATOM 986 C CA . ALA A 1 123 ? 9.664 -2.808 4.197 1.00 89.62 123 ALA A CA 1
ATOM 987 C C . ALA A 1 123 ? 9.751 -4.305 3.858 1.00 89.62 123 ALA A C 1
ATOM 989 O O . ALA A 1 123 ? 10.128 -4.657 2.740 1.00 89.62 123 ALA A O 1
ATOM 990 N N . CYS A 1 124 ? 9.330 -5.188 4.771 1.00 88.00 124 CYS A N 1
ATOM 991 C CA . CYS A 1 124 ? 9.339 -6.635 4.536 1.00 88.00 124 CYS A CA 1
ATOM 992 C C . CYS A 1 124 ? 8.407 -7.040 3.384 1.00 88.00 124 CYS A C 1
ATOM 994 O O . CYS A 1 124 ? 8.787 -7.840 2.529 1.00 88.00 124 CYS A O 1
ATOM 996 N N . CYS A 1 125 ? 7.200 -6.463 3.325 1.00 85.75 125 CYS A N 1
ATOM 997 C CA . CYS A 1 125 ? 6.277 -6.702 2.214 1.00 85.75 125 CYS A CA 1
ATOM 998 C C . CYS A 1 125 ? 6.871 -6.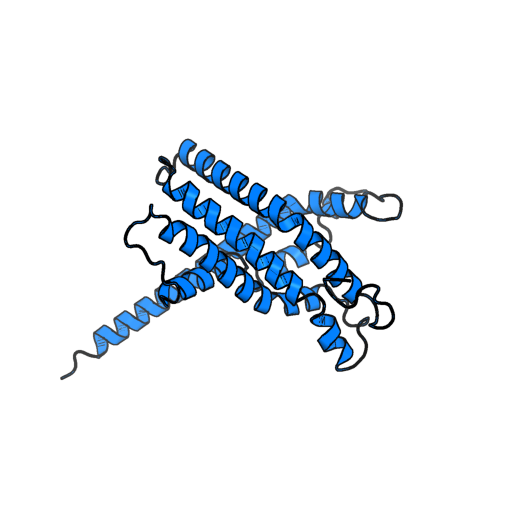264 0.880 1.00 85.75 125 CYS A C 1
ATOM 1000 O O . CYS A 1 125 ? 6.749 -6.976 -0.114 1.00 85.75 125 CYS A O 1
ATOM 1002 N N . GLU A 1 126 ? 7.478 -5.078 0.850 1.00 86.44 126 GLU A N 1
ATOM 1003 C CA . GLU A 1 126 ? 8.040 -4.523 -0.371 1.00 86.44 126 GLU A CA 1
ATOM 1004 C C . GLU A 1 126 ? 9.237 -5.336 -0.849 1.00 86.44 126 GLU A C 1
ATOM 1006 O O . GLU A 1 126 ? 9.325 -5.620 -2.036 1.00 86.44 126 GLU A O 1
ATOM 1011 N N . PHE A 1 127 ? 10.093 -5.795 0.063 1.00 85.88 127 PHE A N 1
ATOM 1012 C CA . PHE A 1 127 ? 11.226 -6.653 -0.268 1.00 85.88 127 PHE A CA 1
ATOM 1013 C C . PHE A 1 127 ? 10.793 -7.952 -0.963 1.00 85.88 127 PHE A C 1
ATOM 1015 O O . PHE A 1 127 ? 11.352 -8.322 -1.993 1.00 85.88 127 PHE A O 1
ATOM 1022 N N . VAL A 1 128 ? 9.747 -8.610 -0.450 1.00 84.88 128 VAL A N 1
ATOM 1023 C CA . VAL A 1 128 ? 9.186 -9.823 -1.069 1.00 84.88 128 VAL A CA 1
ATOM 1024 C C . VAL A 1 128 ? 8.531 -9.505 -2.411 1.00 84.88 128 VAL A C 1
ATOM 1026 O O . VAL A 1 128 ? 8.655 -10.275 -3.357 1.00 84.88 128 VAL A O 1
ATOM 1029 N N . ARG A 1 129 ? 7.825 -8.377 -2.515 1.00 81.44 129 ARG A N 1
ATOM 1030 C CA . ARG A 1 129 ? 7.028 -8.015 -3.693 1.00 81.44 129 ARG A CA 1
ATOM 1031 C C . ARG A 1 129 ? 7.865 -7.502 -4.859 1.00 81.44 129 ARG A C 1
ATOM 1033 O O . ARG A 1 129 ? 7.523 -7.770 -6.010 1.00 81.44 129 ARG A O 1
ATOM 1040 N N . PHE A 1 130 ? 8.925 -6.754 -4.571 1.00 83.56 130 PHE A N 1
ATOM 1041 C CA . PHE A 1 130 ? 9.684 -5.983 -5.551 1.00 83.56 130 PHE A CA 1
ATOM 1042 C C . PHE A 1 130 ? 10.165 -6.816 -6.755 1.00 83.56 130 PHE A C 1
ATOM 1044 O O . PHE A 1 130 ? 9.897 -6.402 -7.887 1.00 83.56 130 PHE A O 1
ATOM 1051 N N . PRO A 1 131 ? 10.763 -8.014 -6.577 1.00 79.25 131 PRO A N 1
ATOM 1052 C CA . PRO A 1 131 ? 11.204 -8.837 -7.704 1.00 79.25 131 PRO A CA 1
ATOM 1053 C C . PRO A 1 131 ? 10.047 -9.267 -8.609 1.00 79.25 131 PRO A C 1
ATOM 1055 O O . PRO A 1 131 ? 10.146 -9.168 -9.829 1.00 79.25 131 PRO A O 1
ATOM 1058 N N . PHE A 1 132 ? 8.922 -9.698 -8.031 1.00 77.88 132 PHE A N 1
ATOM 1059 C CA . PHE A 1 132 ? 7.756 -10.155 -8.795 1.00 77.88 132 PHE A CA 1
ATOM 1060 C C . PHE A 1 132 ? 7.108 -9.024 -9.583 1.00 77.88 132 PHE A C 1
ATOM 1062 O O . PHE A 1 132 ? 6.754 -9.190 -10.751 1.00 77.88 132 PHE A O 1
ATOM 1069 N N . ASP A 1 133 ? 6.978 -7.862 -8.948 1.00 76.44 133 ASP A N 1
ATOM 1070 C CA . ASP A 1 133 ? 6.426 -6.660 -9.560 1.00 76.44 133 ASP A CA 1
ATOM 1071 C C . ASP A 1 133 ? 7.198 -6.270 -10.819 1.00 76.44 133 ASP A C 1
ATOM 1073 O O . ASP A 1 133 ? 6.609 -5.869 -11.823 1.00 76.44 133 ASP A O 1
ATOM 1077 N N . ASN A 1 134 ? 8.514 -6.420 -10.743 1.00 75.12 134 ASN A N 1
ATOM 1078 C CA . ASN A 1 134 ? 9.450 -6.134 -11.806 1.00 75.12 134 ASN A CA 1
ATOM 1079 C C . ASN A 1 134 ? 9.386 -7.212 -12.895 1.00 75.12 134 ASN A C 1
ATOM 1081 O O . ASN A 1 134 ? 9.164 -6.874 -14.055 1.00 75.12 134 ASN A O 1
ATOM 1085 N N . ILE A 1 135 ? 9.409 -8.502 -12.544 1.00 73.06 135 ILE A N 1
ATOM 1086 C CA . ILE A 1 135 ? 9.250 -9.606 -13.511 1.00 73.06 135 ILE A CA 1
ATOM 1087 C C . ILE A 1 135 ? 7.956 -9.455 -14.326 1.00 73.06 135 ILE A C 1
ATOM 1089 O O . ILE A 1 135 ? 7.973 -9.619 -15.541 1.00 73.06 135 ILE A O 1
ATOM 1093 N N . MET A 1 136 ? 6.840 -9.089 -13.687 1.00 67.31 136 MET A N 1
ATOM 1094 C CA . MET A 1 136 ? 5.557 -8.896 -14.374 1.00 67.31 136 MET A CA 1
ATOM 1095 C C . MET A 1 136 ? 5.472 -7.602 -15.201 1.00 67.31 136 MET A C 1
ATOM 1097 O O . MET A 1 136 ? 4.562 -7.465 -16.021 1.00 67.31 136 MET A O 1
ATOM 1101 N N . LYS A 1 137 ? 6.334 -6.611 -14.944 1.00 64.19 137 LYS A N 1
ATOM 1102 C CA . LYS A 1 137 ? 6.395 -5.354 -15.713 1.00 64.19 137 LYS A CA 1
ATOM 1103 C C . LYS A 1 137 ? 7.315 -5.474 -16.923 1.00 64.19 137 LYS A C 1
ATOM 1105 O O . LYS A 1 137 ? 7.068 -4.807 -17.925 1.00 64.19 137 LYS A O 1
ATOM 1110 N N . PHE A 1 138 ? 8.343 -6.314 -16.852 1.00 60.69 138 PHE A N 1
ATOM 1111 C CA . PHE A 1 138 ? 9.305 -6.457 -17.934 1.00 60.69 138 PHE A CA 1
ATOM 1112 C C . PHE A 1 138 ? 8.842 -7.468 -18.977 1.00 60.69 138 PHE A C 1
ATOM 1114 O O . PHE A 1 138 ? 8.499 -8.612 -18.686 1.00 60.69 138 PHE A O 1
ATOM 1121 N N . ARG A 1 139 ? 8.900 -7.054 -20.246 1.00 53.50 139 ARG A N 1
ATOM 1122 C CA . ARG A 1 139 ? 8.914 -7.999 -21.359 1.00 53.50 139 ARG A CA 1
ATOM 1123 C C . ARG A 1 139 ? 10.302 -8.646 -21.320 1.00 53.50 139 ARG A C 1
ATOM 1125 O O . ARG A 1 139 ? 11.300 -7.955 -21.487 1.00 53.50 139 ARG A O 1
ATOM 1132 N N . VAL A 1 140 ? 10.354 -9.949 -21.052 1.00 48.22 140 VAL A N 1
ATOM 1133 C CA . VAL A 1 140 ? 11.540 -10.784 -20.740 1.00 48.22 140 VAL A CA 1
ATOM 1134 C C . VAL A 1 140 ? 12.760 -10.602 -21.677 1.00 48.22 140 VAL A C 1
ATOM 1136 O O . VAL A 1 140 ? 13.853 -11.040 -21.316 1.00 48.22 140 VAL A O 1
ATOM 1139 N N . GLY A 1 141 ? 12.600 -9.945 -22.832 1.00 49.22 141 GLY A N 1
ATOM 1140 C CA . GLY A 1 141 ? 13.604 -9.799 -23.889 1.00 49.22 141 GLY A CA 1
ATOM 1141 C C . GLY A 1 141 ? 14.387 -8.478 -23.973 1.00 49.22 141 GLY A C 1
ATOM 1142 O O . GLY A 1 141 ? 15.134 -8.340 -24.930 1.00 49.22 141 GLY A O 1
ATOM 1143 N N . GLN A 1 142 ? 14.231 -7.511 -23.053 1.00 52.53 142 GLN A N 1
ATOM 1144 C CA . GLN A 1 142 ? 15.020 -6.252 -23.084 1.00 52.53 142 GLN A CA 1
ATOM 1145 C C . GLN A 1 142 ? 16.124 -6.144 -22.026 1.00 52.53 142 GLN A C 1
ATOM 1147 O O . GLN A 1 142 ? 17.002 -5.297 -22.149 1.00 52.53 142 GLN A O 1
ATOM 1152 N N . LEU A 1 143 ? 16.118 -7.005 -21.007 1.00 56.28 143 LEU A N 1
ATOM 1153 C CA . LEU A 1 143 ? 17.264 -7.131 -20.111 1.00 56.28 143 LEU A CA 1
ATOM 1154 C C . LEU A 1 143 ? 18.253 -8.105 -20.759 1.00 56.28 143 LEU A C 1
ATOM 1156 O O . LEU A 1 143 ? 17.823 -9.169 -21.209 1.00 56.28 143 LEU A O 1
ATOM 1160 N N . GLY A 1 144 ? 19.536 -7.741 -20.819 1.00 58.25 144 GLY A N 1
ATOM 1161 C CA . GLY A 1 144 ? 20.612 -8.568 -21.380 1.00 58.25 144 GLY A CA 1
ATOM 1162 C C . GLY A 1 144 ? 20.707 -9.977 -20.770 1.00 58.25 144 GLY A C 1
ATOM 1163 O O . GLY A 1 144 ? 19.906 -10.393 -19.934 1.00 58.25 144 GLY A O 1
ATOM 1164 N N . SER A 1 145 ? 21.688 -10.773 -21.183 1.00 65.12 145 SER A N 1
ATOM 1165 C CA . SER A 1 145 ? 21.865 -12.135 -20.658 1.00 65.12 145 SER A CA 1
ATOM 1166 C C . SER A 1 145 ? 22.643 -12.156 -19.335 1.00 65.12 145 SER A C 1
ATOM 1168 O O . SER A 1 145 ? 23.644 -11.463 -19.187 1.00 65.12 145 SER A O 1
ATOM 1170 N N . GLY A 1 146 ? 22.241 -13.012 -18.387 1.00 71.44 146 GLY A N 1
ATOM 1171 C CA . GLY A 1 146 ? 23.032 -13.312 -17.184 1.00 71.44 146 GLY A CA 1
ATOM 1172 C C . GLY A 1 146 ? 22.862 -12.318 -16.026 1.00 71.44 146 GLY A C 1
ATOM 1173 O O . GLY A 1 146 ? 21.745 -11.922 -15.698 1.00 71.44 146 GLY A O 1
ATOM 1174 N N . MET A 1 147 ? 23.966 -11.957 -15.363 1.00 68.75 147 MET A N 1
ATOM 1175 C CA . MET A 1 147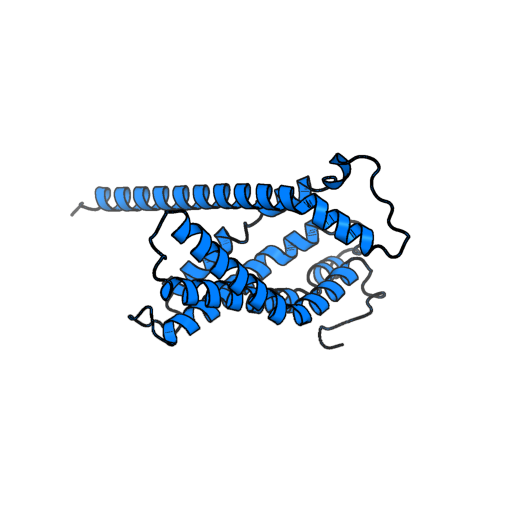 ? 23.974 -11.171 -14.113 1.00 68.75 147 MET A CA 1
ATOM 1176 C C . MET A 1 147 ? 23.429 -9.746 -14.269 1.00 68.75 147 MET A C 1
ATOM 1178 O O . MET A 1 147 ? 22.805 -9.229 -13.345 1.00 68.75 147 MET A O 1
ATOM 1182 N N . GLU A 1 148 ? 23.579 -9.129 -15.443 1.00 69.00 148 GLU A N 1
ATOM 1183 C CA . GLU A 1 148 ? 23.030 -7.795 -15.725 1.00 69.00 148 GLU A CA 1
ATOM 1184 C C . GLU A 1 148 ? 21.502 -7.763 -15.625 1.00 69.00 148 GLU A C 1
ATOM 1186 O O . GLU A 1 148 ? 20.923 -6.801 -15.122 1.00 69.00 148 GLU A O 1
ATOM 1191 N N . LYS A 1 149 ? 20.836 -8.852 -16.026 1.00 72.75 149 LYS A N 1
ATOM 1192 C CA . LYS A 1 149 ? 19.386 -9.007 -15.879 1.00 72.75 149 LYS A CA 1
ATOM 1193 C C . LYS A 1 149 ? 18.965 -9.121 -14.422 1.00 72.75 149 LYS A C 1
ATOM 1195 O O . LYS A 1 149 ? 17.940 -8.558 -14.046 1.00 72.75 149 LYS A O 1
ATOM 1200 N N . TYR A 1 150 ? 19.757 -9.814 -13.604 1.00 73.19 150 TYR A N 1
ATOM 1201 C CA . TYR A 1 150 ? 19.504 -9.918 -12.170 1.00 73.19 150 TYR A CA 1
ATOM 1202 C C . TYR A 1 150 ? 19.668 -8.560 -11.482 1.00 73.19 150 TYR A C 1
ATOM 1204 O O . TYR A 1 150 ? 18.734 -8.102 -10.831 1.00 73.19 150 TYR A O 1
ATOM 1212 N N . PHE A 1 151 ? 20.790 -7.861 -11.675 1.00 73.75 151 PHE A N 1
ATOM 1213 C CA . PHE A 1 151 ? 21.000 -6.545 -11.058 1.00 73.75 151 PHE A CA 1
ATOM 1214 C C . PHE A 1 151 ? 20.044 -5.473 -11.596 1.00 73.75 151 PHE A C 1
ATOM 1216 O O . PHE A 1 151 ? 19.523 -4.669 -10.821 1.00 73.75 151 PHE A O 1
ATOM 1223 N N . GLY A 1 152 ? 19.726 -5.510 -12.894 1.00 73.06 152 GLY A N 1
ATOM 1224 C CA . GLY A 1 152 ? 18.714 -4.646 -13.501 1.00 73.06 152 GLY A CA 1
ATOM 1225 C C . GLY A 1 152 ? 17.335 -4.818 -12.860 1.00 73.06 152 GLY A C 1
ATOM 1226 O O . GLY A 1 152 ? 16.663 -3.822 -12.594 1.00 73.06 152 GLY A O 1
ATOM 1227 N N . LEU A 1 153 ? 16.947 -6.051 -12.504 1.00 77.19 153 LEU A N 1
ATOM 1228 C CA . LEU A 1 153 ? 15.689 -6.340 -11.803 1.00 77.19 153 LEU A CA 1
ATOM 1229 C C . LEU A 1 153 ? 15.627 -5.704 -10.406 1.00 77.19 153 LEU A C 1
ATOM 1231 O O . LEU A 1 153 ? 14.542 -5.338 -9.956 1.00 77.19 153 LEU A O 1
ATOM 1235 N N . PHE A 1 154 ? 16.770 -5.552 -9.731 1.00 80.94 154 PHE A N 1
ATOM 1236 C CA . PHE A 1 154 ? 16.860 -4.981 -8.384 1.00 80.94 154 PHE A CA 1
ATOM 1237 C C . PHE A 1 154 ? 17.106 -3.463 -8.353 1.00 80.94 154 PHE A C 1
ATOM 1239 O O . PHE A 1 154 ? 17.063 -2.855 -7.281 1.00 80.94 154 PHE A O 1
ATOM 1246 N N . LYS A 1 155 ? 17.318 -2.810 -9.503 1.00 81.50 155 LYS A N 1
ATOM 1247 C CA . LYS A 1 155 ? 17.541 -1.359 -9.555 1.00 81.50 155 LYS A CA 1
ATOM 1248 C C . LYS A 1 155 ? 16.346 -0.580 -8.990 1.00 81.50 155 LYS A C 1
ATOM 1250 O O . LYS A 1 155 ? 15.206 -0.747 -9.407 1.00 81.50 155 LYS A O 1
ATOM 1255 N N . GLY A 1 156 ? 16.613 0.286 -8.016 1.00 84.44 156 GLY A N 1
ATOM 1256 C CA . GLY A 1 156 ? 15.575 1.027 -7.300 1.00 84.44 156 GLY A CA 1
ATOM 1257 C C . GLY A 1 156 ? 14.897 0.255 -6.161 1.00 84.44 156 GLY A C 1
ATOM 1258 O O . GLY A 1 156 ? 13.980 0.796 -5.547 1.00 84.44 156 GLY A O 1
ATOM 1259 N N . ALA A 1 157 ? 15.356 -0.955 -5.815 1.00 87.12 157 ALA A N 1
ATOM 1260 C CA . ALA A 1 157 ? 14.819 -1.718 -4.684 1.00 87.12 157 ALA A CA 1
ATOM 1261 C C . ALA A 1 157 ? 14.927 -0.945 -3.362 1.00 87.12 157 ALA A C 1
ATOM 1263 O O . ALA A 1 157 ? 13.940 -0.828 -2.640 1.00 87.12 157 ALA A O 1
ATOM 1264 N N . GLY A 1 158 ? 16.095 -0.361 -3.069 1.00 88.94 158 GLY A N 1
ATOM 1265 C CA . GLY A 1 158 ? 16.330 0.374 -1.820 1.00 88.94 158 GLY A CA 1
ATOM 1266 C C . GLY A 1 158 ? 15.387 1.566 -1.639 1.00 88.94 158 GLY A C 1
ATOM 1267 O O . GLY A 1 158 ? 14.724 1.684 -0.608 1.00 88.94 158 GLY A O 1
ATOM 1268 N N . ILE A 1 159 ? 15.245 2.407 -2.671 1.00 88.62 159 ILE A N 1
ATOM 1269 C CA . ILE A 1 159 ? 14.318 3.548 -2.632 1.00 88.62 159 ILE A CA 1
ATOM 1270 C C . ILE A 1 159 ? 12.848 3.089 -2.607 1.00 88.62 159 ILE A C 1
ATOM 1272 O O . ILE A 1 159 ? 12.019 3.731 -1.965 1.00 88.62 159 ILE A O 1
ATOM 1276 N N . SER A 1 160 ? 12.522 1.945 -3.227 1.00 89.44 160 SER A N 1
ATOM 1277 C CA . SER A 1 160 ? 11.189 1.327 -3.154 1.00 89.44 160 SER A CA 1
ATOM 1278 C C . SER A 1 160 ? 10.838 0.911 -1.729 1.00 89.44 160 SER A C 1
ATOM 1280 O O . SER A 1 160 ? 9.761 1.245 -1.236 1.00 89.44 160 SER A O 1
ATOM 1282 N N . VAL A 1 161 ? 11.766 0.237 -1.044 1.00 90.94 161 VAL A N 1
ATOM 1283 C CA . VAL A 1 161 ? 11.615 -0.186 0.355 1.00 90.94 161 VAL A CA 1
ATOM 1284 C C . VAL A 1 161 ? 11.476 1.027 1.272 1.00 90.94 161 VAL A C 1
ATOM 1286 O O . VAL A 1 161 ? 10.575 1.051 2.109 1.00 90.94 161 VAL A O 1
ATOM 1289 N N . MET A 1 162 ? 12.294 2.066 1.078 1.00 91.38 162 MET A N 1
ATOM 1290 C CA . MET A 1 162 ? 12.202 3.311 1.847 1.00 91.38 162 MET A CA 1
ATOM 1291 C C . MET A 1 162 ? 10.849 4.009 1.649 1.00 91.38 162 MET A C 1
ATOM 1293 O O . MET A 1 162 ? 10.199 4.382 2.625 1.00 91.38 162 MET A O 1
ATOM 1297 N N . SER A 1 163 ? 10.382 4.126 0.402 1.00 90.94 163 SER A N 1
ATOM 1298 C CA . SER A 1 163 ? 9.068 4.701 0.096 1.00 90.94 163 SER A CA 1
ATOM 1299 C C . SER A 1 163 ? 7.932 3.895 0.730 1.00 90.94 163 SER A C 1
ATOM 1301 O O . SER A 1 163 ? 7.025 4.459 1.345 1.00 90.94 163 SER A O 1
ATOM 1303 N N . ALA A 1 164 ? 7.995 2.565 0.640 1.00 89.56 164 ALA A N 1
ATOM 1304 C CA . ALA A 1 164 ? 7.009 1.686 1.253 1.00 89.56 164 ALA A CA 1
ATOM 1305 C C . ALA A 1 164 ? 7.003 1.813 2.783 1.00 89.56 164 ALA A C 1
ATOM 1307 O O . ALA A 1 164 ? 5.929 1.857 3.382 1.00 89.56 164 ALA A O 1
ATOM 1308 N N . MET A 1 165 ? 8.176 1.916 3.409 1.00 91.81 165 MET A N 1
ATOM 1309 C CA . MET A 1 165 ? 8.322 2.104 4.850 1.00 91.81 165 MET A CA 1
ATOM 1310 C C . MET A 1 165 ? 7.686 3.421 5.312 1.00 91.81 165 MET A C 1
ATOM 1312 O O . MET A 1 165 ? 6.851 3.404 6.216 1.00 91.81 165 MET A O 1
ATOM 1316 N N . VAL A 1 166 ? 8.014 4.546 4.666 1.00 92.44 166 VAL A N 1
ATOM 1317 C CA . VAL A 1 166 ? 7.456 5.869 5.004 1.00 92.44 166 VAL A CA 1
ATOM 1318 C C . VAL A 1 166 ? 5.942 5.885 4.805 1.00 92.44 166 VAL A C 1
ATOM 1320 O O . VAL A 1 166 ? 5.197 6.249 5.715 1.00 92.44 166 VAL A O 1
ATOM 1323 N N . TYR A 1 167 ? 5.469 5.420 3.647 1.00 91.62 167 TYR A N 1
ATOM 1324 C CA . TYR A 1 167 ? 4.042 5.396 3.339 1.00 91.62 167 TYR A CA 1
ATOM 1325 C C . TYR A 1 167 ? 3.249 4.522 4.321 1.00 91.62 167 TYR A C 1
ATOM 1327 O O . TYR A 1 167 ? 2.203 4.941 4.813 1.00 91.62 167 TYR A O 1
ATOM 1335 N N . ARG A 1 168 ? 3.732 3.311 4.636 1.00 90.00 168 ARG A N 1
ATOM 1336 C CA . ARG A 1 168 ? 3.018 2.374 5.522 1.00 90.00 168 ARG A CA 1
ATOM 1337 C C . ARG A 1 168 ? 3.094 2.773 6.989 1.00 90.00 168 ARG A C 1
ATOM 1339 O O . ARG A 1 168 ? 2.096 2.601 7.684 1.00 90.00 168 ARG A O 1
ATOM 1346 N N . SER A 1 169 ? 4.216 3.335 7.435 1.00 91.69 169 SER A N 1
ATOM 1347 C CA . SER A 1 169 ? 4.349 3.919 8.773 1.00 91.69 169 SER A CA 1
ATOM 1348 C C . SER A 1 169 ? 3.297 5.004 8.999 1.00 91.69 169 SER A C 1
ATOM 1350 O O . SER A 1 169 ? 2.504 4.903 9.931 1.00 91.69 169 SER A O 1
ATOM 1352 N N . LEU A 1 170 ? 3.198 5.973 8.081 1.00 92.44 170 LEU A N 1
ATOM 1353 C CA . LEU A 1 170 ? 2.223 7.061 8.173 1.00 92.44 170 LEU A CA 1
ATOM 1354 C C . LEU A 1 170 ? 0.784 6.564 8.039 1.00 92.44 170 LEU A C 1
ATOM 1356 O O . LEU A 1 170 ? -0.069 6.939 8.838 1.00 92.44 170 LEU A O 1
ATOM 1360 N N . TYR A 1 171 ? 0.513 5.690 7.066 1.00 90.56 171 TYR A N 1
ATOM 1361 C CA . TYR A 1 171 ? -0.828 5.158 6.836 1.00 90.56 171 TYR A CA 1
ATOM 1362 C C . TYR A 1 171 ? -1.356 4.407 8.063 1.00 90.56 171 TYR A C 1
ATOM 1364 O O . TYR A 1 171 ? -2.442 4.704 8.550 1.00 90.56 171 TYR A O 1
ATOM 1372 N N . PHE A 1 172 ? -0.592 3.449 8.593 1.00 87.06 172 PHE A N 1
ATOM 1373 C CA . PHE A 1 172 ? -1.026 2.664 9.747 1.00 87.06 172 PHE A CA 1
ATOM 1374 C C . PHE A 1 172 ? -0.942 3.432 11.055 1.00 87.06 172 PHE A C 1
ATOM 1376 O O . PHE A 1 172 ? -1.832 3.295 11.889 1.00 87.06 172 PHE A O 1
ATOM 1383 N N . GLY A 1 173 ? 0.108 4.229 11.226 1.00 88.50 173 GLY A N 1
ATOM 1384 C CA . GLY A 1 173 ? 0.317 5.047 12.404 1.00 88.50 173 GLY A CA 1
ATOM 1385 C C . GLY A 1 173 ? -0.826 6.030 12.611 1.00 88.50 173 GLY A C 1
ATOM 1386 O O . GLY A 1 173 ? -1.469 6.008 13.660 1.00 88.50 173 GLY A O 1
ATOM 1387 N N . LEU A 1 174 ? -1.145 6.831 11.590 1.00 90.94 174 LEU A N 1
ATOM 1388 C CA . LEU A 1 174 ? -2.236 7.803 11.665 1.00 90.94 174 LEU A CA 1
ATOM 1389 C C . LEU A 1 174 ? -3.597 7.118 11.763 1.00 90.94 174 LEU A C 1
ATOM 1391 O O . LEU A 1 174 ? -4.405 7.505 12.602 1.00 90.94 174 LEU A O 1
ATOM 1395 N N . ASN A 1 175 ? -3.850 6.084 10.956 1.00 90.44 175 ASN A N 1
ATOM 1396 C CA . ASN A 1 175 ? -5.149 5.414 10.953 1.00 90.44 175 ASN A CA 1
ATOM 1397 C C . ASN A 1 175 ? -5.450 4.735 12.297 1.00 90.4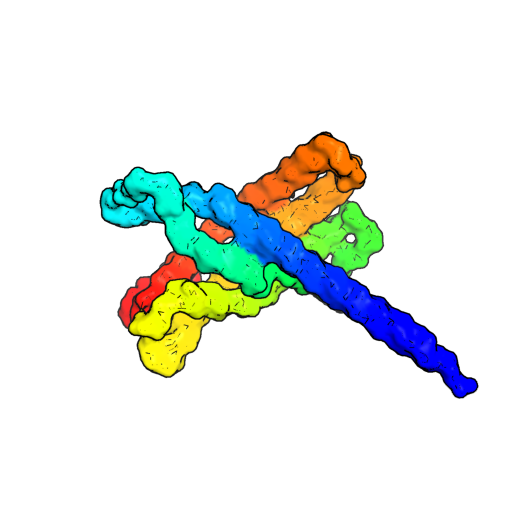4 175 ASN A C 1
ATOM 1399 O O . ASN A 1 175 ? -6.548 4.890 12.823 1.00 90.44 175 ASN A O 1
ATOM 1403 N N . ASP A 1 176 ? -4.482 4.026 12.884 1.00 86.94 176 ASP A N 1
ATOM 1404 C CA . ASP A 1 176 ? -4.685 3.361 14.173 1.00 86.94 176 ASP A CA 1
ATOM 1405 C C . ASP A 1 176 ? -4.778 4.375 15.324 1.00 86.94 176 ASP A C 1
ATOM 1407 O O . ASP A 1 176 ? -5.623 4.210 16.201 1.00 86.94 176 ASP A O 1
ATOM 1411 N N . SER A 1 177 ? -3.980 5.450 15.295 1.00 86.88 177 SER A N 1
ATOM 1412 C CA . SER A 1 177 ? -4.012 6.500 16.328 1.00 86.88 177 SER A CA 1
ATOM 1413 C C . SER A 1 177 ? -5.324 7.288 16.308 1.00 86.88 177 SER A C 1
ATOM 1415 O O . SER A 1 177 ? -5.963 7.471 17.341 1.00 86.88 177 SER A O 1
ATOM 1417 N N . LEU A 1 178 ? -5.774 7.718 15.125 1.00 86.75 178 LEU A N 1
ATOM 1418 C CA . LEU A 1 178 ? -7.025 8.465 14.973 1.00 86.75 178 LEU A CA 1
ATOM 1419 C C . LEU A 1 178 ? -8.250 7.585 15.240 1.00 86.75 178 LEU A C 1
ATOM 1421 O O . LEU A 1 178 ? -9.241 8.059 15.795 1.00 86.75 178 LEU A O 1
ATOM 1425 N N . ARG A 1 179 ? -8.191 6.294 14.889 1.00 85.44 179 ARG A N 1
ATOM 1426 C CA . ARG A 1 179 ? -9.257 5.335 15.205 1.00 85.44 179 ARG A CA 1
ATOM 1427 C C . ARG A 1 179 ? -9.416 5.120 16.710 1.00 85.44 179 ARG A C 1
ATOM 1429 O O . ARG A 1 179 ? -10.539 4.883 17.145 1.00 85.44 179 ARG A O 1
ATOM 1436 N N . GLU A 1 180 ? -8.335 5.188 17.480 1.00 82.81 180 GLU A N 1
ATOM 1437 C CA . GLU A 1 180 ? -8.366 5.034 18.939 1.00 82.81 180 GLU A CA 1
ATOM 1438 C C . GLU A 1 180 ? -9.037 6.226 19.636 1.00 82.81 180 GLU A C 1
ATOM 1440 O O . GLU A 1 180 ? -9.775 6.055 20.605 1.00 82.81 180 GLU A O 1
ATOM 1445 N N . VAL A 1 181 ? -8.826 7.434 19.105 1.00 82.94 181 VAL A N 1
ATOM 1446 C CA . VAL A 1 181 ? -9.447 8.672 19.607 1.00 82.94 181 VAL A CA 1
ATOM 1447 C C . VAL A 1 181 ? -10.912 8.794 19.161 1.00 82.94 181 VAL A C 1
ATOM 1449 O O . VAL A 1 181 ? -11.702 9.512 19.772 1.00 82.94 181 VAL A O 1
ATOM 1452 N N . ASN A 1 182 ? -11.305 8.079 18.106 1.00 83.06 182 ASN A N 1
ATOM 1453 C CA . ASN A 1 182 ? -12.642 8.172 17.539 1.00 83.06 182 ASN A CA 1
ATOM 1454 C C . ASN A 1 182 ? -13.720 7.532 18.431 1.00 83.06 182 ASN A C 1
ATOM 1456 O O . ASN A 1 182 ? -13.765 6.315 18.619 1.00 83.06 182 ASN A O 1
ATOM 1460 N N . THR A 1 183 ? -14.678 8.344 18.874 1.00 77.81 183 THR A N 1
ATOM 1461 C CA . THR A 1 183 ? -15.836 7.927 19.682 1.00 77.81 183 THR A CA 1
ATOM 1462 C C . THR A 1 183 ? -16.772 6.964 18.940 1.00 77.81 183 THR A C 1
ATOM 1464 O O . THR A 1 183 ? -17.421 6.135 19.571 1.00 77.81 183 THR A O 1
ATOM 1467 N N . TYR A 1 184 ? -16.799 6.998 17.602 1.00 78.00 184 TYR A N 1
ATOM 1468 C CA . TYR A 1 184 ? -17.647 6.137 16.761 1.00 78.00 184 TYR A CA 1
ATOM 1469 C C . TYR A 1 184 ? -16.943 4.856 16.281 1.00 78.00 184 TYR A C 1
ATOM 1471 O O . TYR A 1 184 ? -17.370 4.215 15.316 1.00 78.00 184 TYR A O 1
ATOM 1479 N N . ARG A 1 185 ? -15.848 4.445 16.935 1.00 71.75 185 ARG A N 1
ATOM 1480 C CA . ARG A 1 185 ? -15.061 3.265 16.536 1.00 71.75 185 ARG A CA 1
ATOM 1481 C C . ARG A 1 185 ? -15.889 1.981 16.453 1.00 71.75 185 ARG A C 1
ATOM 1483 O O . ARG A 1 185 ? -15.679 1.188 15.531 1.00 71.75 185 ARG A O 1
ATOM 1490 N N . ASN A 1 186 ? -16.809 1.779 17.390 1.00 75.50 186 ASN A N 1
ATOM 1491 C CA . ASN A 1 186 ? -17.609 0.554 17.489 1.00 75.50 186 ASN A CA 1
ATOM 1492 C C . ASN A 1 186 ? -18.992 0.692 16.845 1.00 75.50 186 ASN A C 1
ATOM 1494 O O . ASN A 1 186 ? -19.713 -0.294 16.743 1.00 75.50 186 ASN A O 1
ATOM 1498 N N . ASP A 1 187 ? -19.338 1.887 16.363 1.00 79.56 187 ASP A N 1
ATOM 1499 C CA . ASP A 1 187 ? -20.593 2.106 15.661 1.00 79.56 187 ASP A CA 1
ATOM 1500 C C . ASP A 1 187 ? -20.512 1.490 14.251 1.00 79.56 187 ASP A C 1
ATOM 1502 O O . ASP A 1 187 ? -19.558 1.719 13.487 1.00 79.56 187 ASP A O 1
ATOM 1506 N N . LEU A 1 188 ? -21.493 0.642 13.949 1.00 76.62 188 LEU A N 1
ATOM 1507 C CA . LEU A 1 188 ? -21.696 -0.006 12.652 1.00 76.62 188 LEU A CA 1
ATOM 1508 C C . LEU A 1 188 ? -22.733 0.742 11.804 1.00 76.62 188 LEU A C 1
ATOM 1510 O O . LEU A 1 188 ? -22.911 0.420 10.631 1.00 76.62 188 LEU A O 1
ATOM 1514 N N . GLY A 1 189 ? -23.400 1.748 12.375 1.00 87.12 189 GLY A N 1
ATOM 1515 C CA . GLY A 1 189 ? -24.311 2.622 11.659 1.00 87.12 189 GLY A CA 1
ATOM 1516 C C . GLY A 1 189 ? -23.599 3.510 10.638 1.00 87.12 189 GLY A C 1
ATOM 1517 O O . GLY A 1 189 ? -22.371 3.631 10.599 1.00 87.12 189 GLY A O 1
ATOM 1518 N N . VAL A 1 190 ? -24.401 4.198 9.822 1.00 84.69 190 VAL A N 1
ATOM 1519 C CA . VAL A 1 190 ? -23.928 5.101 8.756 1.00 84.69 190 VAL A CA 1
ATOM 1520 C C . VAL A 1 190 ? -22.930 6.138 9.292 1.00 84.69 190 VAL A C 1
ATOM 1522 O O . VAL A 1 190 ? -21.912 6.406 8.654 1.00 84.69 190 VAL A O 1
ATOM 1525 N N . LYS A 1 191 ? -23.165 6.663 10.503 1.00 83.06 191 LYS A N 1
ATOM 1526 C CA . LYS A 1 191 ? -22.273 7.624 11.172 1.00 83.06 191 LYS A CA 1
ATOM 1527 C C . LYS A 1 191 ? -20.892 7.027 11.467 1.00 83.06 191 LYS A C 1
ATOM 1529 O O . LYS A 1 191 ? -19.878 7.660 11.170 1.00 83.06 191 LYS A O 1
ATOM 1534 N N . GLY A 1 192 ? -20.840 5.794 11.974 1.00 85.75 192 GLY A N 1
ATOM 1535 C CA . GLY A 1 192 ? -19.591 5.068 12.211 1.00 85.75 192 GLY A CA 1
ATOM 1536 C C . GLY A 1 192 ? -18.811 4.781 10.927 1.00 85.75 192 GLY A C 1
ATOM 1537 O O . GLY A 1 192 ? -17.591 4.957 10.895 1.00 85.75 192 GLY A O 1
ATOM 1538 N N . VAL A 1 193 ? -19.500 4.406 9.844 1.00 87.06 193 VAL A N 1
ATOM 1539 C CA . VAL A 1 193 ? -18.869 4.159 8.534 1.00 87.06 193 VAL A CA 1
ATOM 1540 C C . VAL A 1 193 ? -18.271 5.441 7.953 1.00 87.06 193 VAL A C 1
ATOM 1542 O O . VAL A 1 193 ? -17.102 5.440 7.570 1.00 87.06 193 VAL A O 1
ATOM 1545 N N . ILE A 1 194 ? -19.028 6.543 7.941 1.00 89.19 194 ILE A N 1
ATOM 1546 C CA . ILE A 1 194 ? -18.551 7.842 7.438 1.00 89.19 194 ILE A CA 1
ATOM 1547 C C . ILE A 1 194 ? -17.348 8.325 8.250 1.00 89.19 194 ILE A C 1
ATOM 1549 O O . ILE A 1 194 ? -16.350 8.760 7.678 1.00 89.19 194 ILE A O 1
ATOM 1553 N N . SER A 1 195 ? -17.407 8.197 9.576 1.00 88.25 195 SER A N 1
ATOM 1554 C CA . SER A 1 195 ? -16.313 8.594 10.461 1.00 88.25 195 SER A CA 1
ATOM 1555 C C . SER A 1 195 ? -15.025 7.801 10.185 1.00 88.25 195 SER A C 1
ATOM 1557 O O . SER A 1 195 ? -13.960 8.388 9.987 1.00 88.25 195 SER A O 1
ATOM 1559 N N . LYS A 1 196 ? -15.114 6.466 10.083 1.00 87.81 196 LYS A N 1
ATOM 1560 C CA . LYS A 1 196 ? -13.968 5.596 9.750 1.00 87.81 196 LYS A CA 1
ATOM 1561 C C . LYS A 1 196 ? -13.416 5.888 8.356 1.00 87.81 196 LYS A C 1
ATOM 1563 O O . LYS A 1 196 ? -12.202 5.899 8.171 1.00 87.81 196 LYS A O 1
ATOM 1568 N N . TYR A 1 197 ? -14.297 6.145 7.391 1.00 89.81 197 TYR A N 1
ATOM 1569 C CA . TYR A 1 197 ? -13.904 6.518 6.038 1.00 89.81 197 TYR A CA 1
ATOM 1570 C C . TYR A 1 197 ? -13.154 7.855 6.016 1.00 89.81 197 TYR A C 1
ATOM 1572 O O . TYR A 1 197 ? -12.092 7.943 5.406 1.00 89.81 197 TYR A O 1
ATOM 1580 N N . GLY A 1 198 ? -13.645 8.870 6.733 1.00 91.38 198 GLY A N 1
ATOM 1581 C CA . GLY A 1 198 ? -12.980 10.169 6.849 1.00 91.38 198 GLY A CA 1
ATOM 1582 C C . GLY A 1 198 ? -11.569 10.055 7.432 1.00 91.38 198 GLY A C 1
ATOM 1583 O O . GLY A 1 198 ? -10.623 10.590 6.857 1.00 91.38 198 GLY A O 1
ATOM 1584 N N . ILE A 1 199 ? -11.402 9.279 8.508 1.00 90.94 199 ILE A N 1
ATOM 1585 C CA . ILE A 1 199 ? -10.081 9.003 9.099 1.00 90.94 199 ILE A CA 1
ATOM 1586 C C . ILE A 1 199 ? -9.157 8.313 8.087 1.00 90.94 199 ILE A C 1
ATOM 1588 O O . ILE A 1 199 ? -8.007 8.724 7.924 1.00 90.94 199 ILE A O 1
ATOM 1592 N N . ALA A 1 200 ? -9.660 7.301 7.374 1.00 90.31 200 ALA A N 1
ATOM 1593 C CA . ALA A 1 200 ? -8.880 6.574 6.378 1.00 90.31 200 ALA A CA 1
ATOM 1594 C C . ALA A 1 200 ? -8.419 7.481 5.224 1.00 90.31 200 ALA A C 1
ATOM 1596 O O . ALA A 1 200 ? -7.275 7.369 4.777 1.00 90.31 200 ALA A O 1
ATOM 1597 N N . GLN A 1 201 ? -9.273 8.397 4.756 1.00 92.81 201 GLN A N 1
ATOM 1598 C CA . GLN A 1 201 ? -8.913 9.357 3.710 1.00 92.81 201 GLN A CA 1
ATOM 1599 C C . GLN A 1 201 ? -7.872 10.369 4.194 1.00 92.81 201 GLN A C 1
ATOM 1601 O O . GLN A 1 201 ? -6.897 10.614 3.487 1.00 92.81 201 GLN A O 1
ATOM 1606 N N . LEU A 1 202 ? -8.017 10.892 5.415 1.00 92.25 202 LEU A N 1
ATOM 1607 C CA . LEU A 1 202 ? -7.034 11.803 6.008 1.00 92.25 202 LEU A CA 1
ATOM 1608 C C . LEU A 1 202 ? -5.665 11.130 6.160 1.00 92.25 202 LEU A C 1
ATOM 1610 O O . LEU A 1 202 ? -4.665 11.659 5.678 1.00 92.25 202 LEU A O 1
ATOM 1614 N N . ALA A 1 203 ? -5.623 9.928 6.742 1.00 92.00 203 ALA A N 1
ATOM 1615 C CA . ALA A 1 203 ? -4.388 9.159 6.882 1.00 92.00 203 ALA A CA 1
ATOM 1616 C C . ALA A 1 203 ? -3.740 8.866 5.516 1.00 92.00 203 ALA A C 1
ATOM 1618 O O . ALA A 1 203 ? -2.522 8.984 5.361 1.00 92.00 203 ALA A O 1
ATOM 1619 N N . SER A 1 204 ? -4.551 8.531 4.506 1.00 90.88 204 SER A N 1
ATOM 1620 C CA . SER A 1 204 ? -4.075 8.264 3.144 1.00 90.88 204 SER A CA 1
ATOM 1621 C C . SER A 1 204 ? -3.506 9.510 2.469 1.00 90.88 204 SER A C 1
ATOM 1623 O O . SER A 1 204 ? -2.447 9.430 1.845 1.00 90.88 204 SER A O 1
ATOM 1625 N N . ALA A 1 205 ? -4.177 10.655 2.605 1.00 93.69 205 ALA A N 1
ATOM 1626 C CA . ALA A 1 205 ? -3.739 11.922 2.032 1.00 93.69 205 ALA A CA 1
ATOM 1627 C C . ALA A 1 205 ? -2.415 12.384 2.655 1.00 93.69 205 ALA A C 1
ATOM 1629 O O . ALA A 1 205 ? -1.468 12.688 1.930 1.00 93.69 205 ALA A O 1
ATOM 1630 N N . SER A 1 206 ? -2.305 12.352 3.987 1.00 92.81 206 SER A N 1
ATOM 1631 C CA . SER A 1 206 ? -1.070 12.708 4.695 1.00 92.81 206 SER A CA 1
ATOM 1632 C C . SER A 1 206 ? 0.097 11.795 4.311 1.00 92.81 206 SER A C 1
ATOM 1634 O O . SER A 1 206 ? 1.192 12.281 4.019 1.00 92.81 206 SER A O 1
ATOM 1636 N N . ALA A 1 207 ? -0.137 10.478 4.246 1.00 92.44 207 ALA A N 1
ATOM 1637 C CA . ALA A 1 207 ? 0.880 9.517 3.822 1.00 92.44 207 ALA A CA 1
ATOM 1638 C C . ALA A 1 207 ? 1.322 9.747 2.369 1.00 92.44 207 ALA A C 1
ATOM 1640 O O . ALA A 1 207 ? 2.506 9.624 2.055 1.00 92.44 207 ALA A O 1
ATOM 1641 N N . TRP A 1 208 ? 0.390 10.099 1.478 1.00 90.75 208 TRP A N 1
ATOM 1642 C CA . TRP A 1 208 ? 0.697 10.382 0.078 1.00 90.75 208 TRP A CA 1
ATOM 1643 C C . TRP A 1 208 ? 1.539 11.649 -0.091 1.00 90.75 208 TRP A C 1
ATOM 1645 O O . TRP A 1 208 ? 2.553 11.597 -0.784 1.00 90.75 208 TRP A O 1
ATOM 1655 N N . ILE A 1 209 ? 1.172 12.750 0.575 1.00 93.56 209 ILE A N 1
ATOM 1656 C CA . ILE A 1 209 ? 1.901 14.026 0.495 1.00 93.56 209 ILE A CA 1
ATOM 1657 C C . ILE A 1 209 ? 3.348 13.836 0.954 1.00 93.56 209 ILE A C 1
ATOM 1659 O O . ILE A 1 209 ? 4.278 14.165 0.217 1.00 93.56 209 ILE A O 1
ATOM 1663 N N . MET A 1 210 ? 3.545 13.227 2.126 1.00 92.38 210 MET A N 1
ATOM 1664 C CA . MET A 1 210 ? 4.880 13.033 2.697 1.00 92.38 210 MET A CA 1
ATOM 1665 C C . MET A 1 210 ? 5.742 12.077 1.861 1.00 92.38 210 MET A C 1
ATOM 1667 O O . MET A 1 210 ? 6.944 12.277 1.716 1.00 92.38 210 MET A O 1
ATOM 1671 N N . ASN A 1 211 ? 5.135 11.040 1.277 1.00 93.62 211 ASN A N 1
ATOM 1672 C CA . ASN A 1 211 ? 5.851 10.071 0.449 1.00 93.62 211 ASN A CA 1
ATOM 1673 C C . ASN A 1 211 ? 6.068 10.548 -1.001 1.00 93.62 211 ASN A C 1
ATOM 1675 O O . ASN A 1 211 ? 6.819 9.920 -1.750 1.00 93.62 211 ASN A O 1
ATOM 1679 N N . SER A 1 212 ? 5.416 11.632 -1.431 1.00 91.50 212 SER A N 1
ATOM 1680 C CA . SER A 1 212 ? 5.430 12.064 -2.833 1.00 91.50 212 SER A CA 1
ATOM 1681 C C . SER A 1 212 ? 6.838 12.338 -3.401 1.00 91.50 212 SER A C 1
ATOM 1683 O O . SER A 1 212 ? 7.099 11.856 -4.514 1.00 91.50 212 SER A O 1
ATOM 1685 N N . PRO A 1 213 ? 7.795 12.960 -2.675 1.00 92.12 213 PRO A N 1
ATOM 1686 C CA . PRO A 1 213 ? 9.143 13.191 -3.201 1.00 92.12 213 PRO A CA 1
ATOM 1687 C C . PRO A 1 213 ? 9.903 11.878 -3.430 1.00 92.12 213 PRO A C 1
ATOM 1689 O O . PRO A 1 213 ? 10.417 11.631 -4.521 1.00 92.12 213 PRO A O 1
ATOM 1692 N N . ILE A 1 214 ? 9.877 10.979 -2.441 1.00 90.94 214 ILE A N 1
ATOM 1693 C CA . ILE A 1 214 ? 10.531 9.662 -2.502 1.00 90.94 214 ILE A CA 1
ATOM 1694 C C . ILE A 1 214 ? 9.916 8.821 -3.626 1.00 90.94 214 ILE A C 1
ATOM 1696 O O . ILE A 1 214 ? 10.627 8.212 -4.427 1.00 90.94 214 ILE A O 1
ATOM 1700 N N . SER A 1 215 ? 8.585 8.844 -3.745 1.00 87.31 215 SER A N 1
ATOM 1701 C CA . SER A 1 215 ? 7.870 8.106 -4.787 1.00 87.31 215 SER A CA 1
ATOM 1702 C C . SER A 1 215 ? 8.211 8.593 -6.200 1.00 87.31 215 SER A C 1
ATOM 1704 O O . SER A 1 215 ? 8.190 7.810 -7.151 1.00 87.31 215 SER A O 1
ATOM 1706 N N . THR A 1 216 ? 8.570 9.871 -6.354 1.00 88.19 216 THR A N 1
ATOM 1707 C CA . THR A 1 216 ? 8.986 10.438 -7.642 1.00 88.19 216 THR A CA 1
ATOM 1708 C C . THR A 1 216 ? 10.356 9.902 -8.053 1.00 88.19 216 THR A C 1
ATOM 1710 O O . THR A 1 216 ? 10.517 9.455 -9.191 1.00 88.19 216 THR A O 1
ATOM 1713 N N . ILE A 1 217 ? 11.314 9.862 -7.122 1.00 88.31 217 ILE A N 1
ATOM 1714 C CA . ILE A 1 217 ? 12.654 9.292 -7.345 1.00 88.31 217 ILE A CA 1
ATOM 1715 C C . ILE A 1 217 ? 12.546 7.796 -7.668 1.00 88.31 217 ILE A C 1
ATOM 1717 O O . ILE A 1 217 ? 13.093 7.326 -8.667 1.00 88.31 217 ILE A O 1
ATOM 1721 N N . GLN A 1 218 ? 11.758 7.058 -6.881 1.00 87.12 218 GLN A N 1
ATOM 1722 C CA . GLN A 1 218 ? 11.496 5.634 -7.095 1.00 87.12 218 GLN A CA 1
ATOM 1723 C C . GLN A 1 218 ? 10.970 5.353 -8.511 1.00 87.12 218 GLN A C 1
ATOM 1725 O O . GLN A 1 218 ? 11.477 4.466 -9.198 1.00 87.12 218 GLN A O 1
ATOM 1730 N N . ARG A 1 219 ? 9.969 6.114 -8.977 1.00 81.12 219 ARG A N 1
ATOM 1731 C CA . ARG A 1 219 ? 9.400 5.943 -10.324 1.00 81.12 219 ARG A CA 1
ATOM 1732 C C . ARG A 1 219 ? 10.439 6.187 -11.413 1.00 81.12 219 ARG A C 1
ATOM 1734 O O . ARG A 1 219 ? 10.514 5.395 -12.348 1.00 81.12 219 ARG A O 1
ATOM 1741 N N . ARG A 1 220 ? 11.254 7.240 -11.286 1.00 82.75 220 ARG A N 1
ATOM 1742 C CA . ARG A 1 220 ? 12.311 7.556 -12.261 1.00 82.75 220 ARG A CA 1
ATOM 1743 C C . ARG A 1 220 ? 13.330 6.424 -12.377 1.00 82.75 220 ARG A C 1
ATOM 1745 O O . ARG A 1 220 ? 13.672 6.041 -13.490 1.00 82.75 220 ARG A O 1
ATOM 1752 N N . MET A 1 221 ? 13.744 5.831 -11.258 1.00 81.94 221 MET A N 1
ATOM 1753 C CA . MET A 1 221 ? 14.656 4.684 -11.277 1.00 81.94 221 MET A CA 1
ATOM 1754 C C . MET A 1 221 ? 14.063 3.433 -11.912 1.00 81.94 221 MET A C 1
ATOM 1756 O O . MET A 1 221 ? 14.719 2.791 -12.726 1.00 81.94 221 MET A O 1
ATOM 1760 N N . ILE A 1 222 ? 12.831 3.079 -11.538 1.00 79.44 222 ILE A N 1
ATOM 1761 C CA . ILE A 1 222 ? 12.165 1.874 -12.049 1.00 79.44 222 ILE A CA 1
ATOM 1762 C C . ILE A 1 222 ? 11.959 1.984 -13.566 1.00 79.44 222 ILE A C 1
ATOM 1764 O O . ILE A 1 222 ? 12.101 1.001 -14.285 1.00 79.44 222 ILE A O 1
ATOM 1768 N N . MET A 1 223 ? 11.691 3.185 -14.086 1.00 76.94 223 MET A N 1
ATOM 1769 C CA . MET A 1 223 ? 11.578 3.405 -15.533 1.00 76.94 223 MET A CA 1
ATOM 1770 C C . MET A 1 223 ? 12.898 3.165 -16.276 1.00 76.94 223 MET A C 1
ATOM 1772 O O . MET A 1 223 ? 12.873 2.723 -17.422 1.00 76.94 223 MET A O 1
ATOM 1776 N N . GLN A 1 224 ? 14.049 3.379 -15.631 1.00 74.94 224 GLN A N 1
ATOM 1777 C CA . GLN A 1 224 ? 15.346 3.095 -16.251 1.00 74.94 224 GLN A CA 1
ATOM 1778 C C . GLN A 1 224 ? 15.627 1.604 -16.423 1.00 74.94 224 GLN A C 1
ATOM 1780 O O . GLN A 1 224 ? 16.432 1.238 -17.271 1.00 74.94 224 GLN A O 1
ATOM 1785 N N . GLN A 1 225 ? 14.938 0.739 -15.679 1.00 72.62 225 GLN A N 1
ATOM 1786 C CA . GLN A 1 225 ? 15.073 -0.714 -15.807 1.00 72.62 225 GLN A CA 1
ATOM 1787 C C . GLN A 1 225 ? 14.621 -1.246 -17.178 1.00 72.62 225 GLN A C 1
ATOM 1789 O O . GLN A 1 225 ? 14.887 -2.400 -17.500 1.00 72.62 225 GLN A O 1
ATOM 1794 N N . GLN A 1 226 ? 13.923 -0.430 -17.977 1.00 68.88 226 GLN A N 1
ATOM 1795 C CA . GLN A 1 226 ? 13.545 -0.765 -19.354 1.00 68.88 226 GLN A CA 1
ATOM 1796 C C . GLN A 1 226 ? 14.710 -0.629 -20.344 1.00 68.88 226 GLN A C 1
ATOM 1798 O O . GLN A 1 226 ? 14.639 -1.178 -21.439 1.00 68.88 226 GLN A O 1
ATOM 1803 N N . TYR A 1 227 ? 15.769 0.088 -19.967 1.00 71.25 227 TYR A N 1
ATOM 1804 C CA . TYR A 1 227 ? 16.942 0.322 -20.802 1.00 71.25 227 TYR A CA 1
ATOM 1805 C C . TYR A 1 227 ? 18.127 -0.518 -20.321 1.00 71.25 227 TYR A C 1
ATOM 1807 O O . TYR A 1 227 ? 18.227 -0.860 -19.137 1.00 71.25 227 TYR A O 1
ATOM 1815 N N . SER A 1 228 ? 19.050 -0.818 -21.236 1.00 68.00 228 SER A N 1
ATOM 1816 C CA . SER A 1 228 ? 20.312 -1.483 -20.901 1.00 68.00 228 SER A CA 1
ATOM 1817 C C . SER A 1 228 ? 21.134 -0.640 -19.913 1.00 68.00 228 SER A C 1
ATOM 1819 O O . SER A 1 228 ? 21.041 0.589 -19.964 1.00 68.00 228 SER A O 1
ATOM 1821 N N . PRO A 1 229 ? 21.984 -1.253 -19.063 1.00 70.75 229 PRO A N 1
ATOM 1822 C CA . PRO A 1 229 ? 22.774 -0.539 -18.053 1.00 70.75 229 PRO A CA 1
ATOM 1823 C C . PRO A 1 229 ? 23.550 0.679 -18.570 1.00 70.75 229 PRO A C 1
ATOM 1825 O O . PRO A 1 229 ? 23.597 1.713 -17.912 1.00 70.75 229 PRO A O 1
ATOM 1828 N N . ASN A 1 230 ? 24.069 0.593 -19.795 1.00 71.31 230 ASN A N 1
ATOM 1829 C CA . ASN A 1 230 ? 24.843 1.660 -20.439 1.00 71.31 230 ASN A CA 1
ATOM 1830 C C . ASN A 1 230 ? 24.009 2.892 -20.844 1.00 71.31 230 ASN A C 1
ATOM 1832 O O . ASN A 1 230 ? 24.573 3.923 -21.190 1.00 71.31 230 ASN A O 1
ATOM 1836 N N . GLN A 1 231 ? 22.678 2.788 -20.841 1.00 75.25 231 GLN A N 1
ATOM 1837 C CA . GLN A 1 231 ? 21.741 3.862 -21.197 1.00 75.25 231 GLN A CA 1
ATOM 1838 C C . GLN A 1 231 ? 21.050 4.463 -19.964 1.00 75.25 231 GLN A C 1
ATOM 1840 O O . GLN A 1 231 ? 20.082 5.215 -20.084 1.00 75.25 231 GLN A O 1
ATOM 1845 N N . TRP A 1 232 ? 21.497 4.110 -18.760 1.00 76.38 232 TRP A N 1
ATOM 1846 C CA . TRP A 1 232 ? 20.932 4.646 -17.532 1.00 76.38 232 TRP A CA 1
ATOM 1847 C C . TRP A 1 232 ? 21.393 6.081 -17.285 1.00 76.38 232 TRP A C 1
ATOM 1849 O O . TRP A 1 232 ? 22.582 6.374 -17.310 1.00 76.38 232 TRP A O 1
ATOM 1859 N N . HIS A 1 233 ? 20.443 6.968 -16.982 1.00 78.69 233 HIS A N 1
ATOM 1860 C CA . HIS A 1 233 ? 20.757 8.356 -16.633 1.00 78.69 233 HIS A CA 1
ATOM 1861 C C . HIS A 1 233 ? 21.113 8.550 -15.151 1.00 78.69 233 HIS A C 1
ATOM 1863 O O . HIS A 1 233 ? 21.753 9.539 -14.825 1.00 78.69 233 HIS A O 1
ATOM 1869 N N . TYR A 1 234 ? 20.697 7.638 -14.261 1.00 75.25 234 TYR A N 1
ATOM 1870 C CA . TYR A 1 234 ? 20.953 7.724 -12.816 1.00 75.25 234 TYR A CA 1
ATOM 1871 C C . TYR A 1 234 ? 21.547 6.408 -12.322 1.00 75.25 234 TYR A C 1
ATOM 1873 O O . TYR A 1 234 ? 20.994 5.339 -12.608 1.00 75.25 234 TYR A O 1
ATOM 1881 N N . ASN A 1 235 ? 22.640 6.468 -11.564 1.00 71.75 235 ASN A N 1
ATOM 1882 C CA . ASN A 1 235 ? 23.256 5.280 -10.973 1.00 71.75 235 ASN A CA 1
ATOM 1883 C C . ASN A 1 235 ? 22.742 5.038 -9.548 1.00 71.75 235 ASN A C 1
ATOM 1885 O O . ASN A 1 235 ? 22.544 3.885 -9.161 1.00 71.75 235 ASN A O 1
ATOM 1889 N N . SER A 1 236 ? 22.438 6.110 -8.811 1.00 75.31 236 SER A N 1
ATOM 1890 C CA . SER A 1 236 ? 21.949 6.077 -7.430 1.00 75.31 236 SER A CA 1
ATOM 1891 C C . SER A 1 236 ? 20.695 6.940 -7.206 1.00 75.31 236 SER A C 1
ATOM 1893 O O . SER A 1 236 ? 20.213 7.618 -8.105 1.00 75.31 236 SER A O 1
ATOM 1895 N N . SER A 1 237 ? 20.129 6.898 -5.991 1.00 71.19 237 SER A N 1
ATOM 1896 C CA . SER A 1 237 ? 19.001 7.752 -5.542 1.00 71.19 237 SER A CA 1
ATOM 1897 C C . SER A 1 237 ? 19.384 9.173 -5.204 1.00 71.19 237 SER A C 1
ATOM 1899 O O . SER A 1 237 ? 18.497 9.982 -4.947 1.00 71.19 237 SER A O 1
ATOM 1901 N N . ILE A 1 238 ? 20.683 9.427 -5.133 1.00 74.00 238 ILE A N 1
ATOM 1902 C CA . ILE A 1 238 ? 21.268 10.694 -4.709 1.00 74.00 238 ILE A CA 1
ATOM 1903 C C . ILE A 1 238 ? 21.797 11.479 -5.926 1.00 74.00 238 ILE A C 1
ATOM 1905 O O . ILE A 1 238 ? 22.017 12.679 -5.800 1.00 74.00 238 ILE A O 1
ATOM 1909 N N . ASP A 1 239 ? 21.944 10.816 -7.081 1.00 55.28 239 ASP A N 1
ATOM 1910 C CA . ASP A 1 239 ? 22.368 11.410 -8.360 1.00 55.28 239 ASP A CA 1
ATOM 1911 C C . ASP A 1 239 ? 21.192 12.092 -9.080 1.00 55.28 239 ASP A C 1
ATOM 1913 O O . ASP A 1 239 ? 21.401 13.175 -9.670 1.00 55.28 239 ASP A O 1
#

Foldseek 3Di:
DDPPPVVVVVVVVVVVVVVVVLVVCLVVQLVVQLVVLQVCQLVVQVVVQVPDPDNRDDDPDPCCSCVVSVLVSVLCNVRNLVSQLVVQLVVCVVVVPQPLPDPDCQDPSVLVSQLQSQLVSQLVSLLVCQLVVLVSVDPPPQQDDDPSLVVLSCWLSVLSSVLSSLLRSQQRSQLSNLLVVDPLNPPPDPVSVVSSVVSNVVSNVVSCVVSVVSVVLSVLRSVCSSHGPVPDPDPDSVD